Protein AF-A0A7X1GYZ7-F1 (afdb_monomer)

Solvent-accessible surface area (backbone atoms only — not comparable to full-atom values): 19263 Å² total; per-residue (Å²): 127,44,33,26,32,28,77,84,80,60,55,75,46,81,34,91,64,70,55,74,47,38,94,86,77,61,49,50,39,88,44,46,45,74,56,82,79,87,80,88,79,91,77,92,78,92,76,84,88,82,91,79,82,86,86,79,75,36,48,26,24,31,28,74,85,78,61,53,74,46,80,38,84,64,64,57,74,51,30,93,88,74,62,45,53,39,90,46,43,45,69,46,73,78,77,78,89,70,82,73,93,68,90,80,83,85,90,79,74,90,45,67,76,31,36,24,33,27,78,55,68,63,51,75,45,79,30,71,65,71,57,70,51,38,75,61,59,46,39,51,42,89,43,47,45,79,53,75,91,68,78,82,80,87,73,75,95,72,83,82,78,77,82,81,79,73,95,76,71,90,73,74,92,54,80,64,73,70,48,64,81,45,38,72,60,52,51,50,39,58,76,69,42,39,29,71,59,43,48,48,50,47,68,55,39,44,60,52,21,44,51,27,41,51,47,4,56,76,66,70,33,48,70,45,7,48,50,16,38,53,39,31,40,53,37,33,70,44,38,63,59,30,52,51,35,42,50,52,51,40,40,70,65,32,73,62,64,88,26,68,56,53,52,52,42,52,53,32,53,51,50,43,40,53,51,30,43,51,52,24,52,45,39,67,76,37,61,59,47,24,36,59,46,49,72,68,62,48,52,50,45,54,51,44,46,51,41,50,49,51,36,48,50,63,46,46,40,55,74,47,73,84,89,124

Radius of gyration: 28.62 Å; Cα contacts (8 Å, |Δi|>4): 383; chains: 1; bounding box: 64×79×75 Å

Structure (mmCIF, N/CA/C/O backbone):
data_AF-A0A7X1GYZ7-F1
#
_entry.id   AF-A0A7X1GYZ7-F1
#
loop_
_atom_site.group_PDB
_atom_site.id
_atom_site.type_symbol
_atom_site.label_atom_id
_atom_site.label_alt_id
_atom_site.label_comp_id
_atom_site.label_asym_id
_atom_site.label_entity_id
_atom_site.label_seq_id
_atom_site.pdbx_PDB_ins_code
_atom_site.Cartn_x
_atom_site.Cartn_y
_atom_site.Cartn_z
_atom_site.occupancy
_atom_site.B_iso_or_equiv
_atom_site.auth_seq_id
_atom_site.auth_comp_id
_atom_site.auth_asym_id
_atom_site.auth_atom_id
_atom_site.pdbx_PDB_model_num
ATOM 1 N N . MET A 1 1 ? -1.683 46.687 12.597 1.00 61.47 1 MET A N 1
ATOM 2 C CA . MET A 1 1 ? -2.347 45.901 11.534 1.00 61.47 1 MET A CA 1
ATOM 3 C C . MET A 1 1 ? -3.090 44.758 12.195 1.00 61.47 1 MET A C 1
ATOM 5 O O . MET A 1 1 ? -2.514 44.137 13.083 1.00 61.47 1 MET A O 1
ATOM 9 N N . ALA A 1 2 ? -4.352 44.534 11.830 1.00 80.81 2 ALA A N 1
ATOM 10 C CA . ALA A 1 2 ? -5.121 43.421 12.374 1.00 80.81 2 ALA A CA 1
ATOM 11 C C . ALA A 1 2 ? -4.549 42.090 11.865 1.00 80.81 2 ALA A C 1
ATOM 13 O O . ALA A 1 2 ? -4.058 41.995 10.736 1.00 80.81 2 ALA A O 1
ATOM 14 N N . LYS A 1 3 ? -4.579 41.071 12.724 1.00 86.94 3 LYS A N 1
ATOM 15 C CA . LYS A 1 3 ? -4.210 39.703 12.359 1.00 86.94 3 LYS A CA 1
ATOM 16 C C . LYS A 1 3 ? -5.469 38.862 12.312 1.00 86.94 3 LYS A C 1
ATOM 18 O O . LYS A 1 3 ? -6.285 38.929 13.225 1.00 86.94 3 LYS A O 1
ATOM 23 N N . TRP A 1 4 ? -5.617 38.066 11.266 1.00 88.38 4 TRP A N 1
ATOM 24 C CA . TRP A 1 4 ? -6.783 37.220 11.043 1.00 88.38 4 TRP A CA 1
ATOM 25 C C . TRP A 1 4 ? -6.339 35.774 10.924 1.00 88.38 4 TRP A C 1
ATOM 27 O O . TRP A 1 4 ? -5.504 35.460 10.081 1.00 88.38 4 TRP A O 1
ATOM 37 N N . ARG A 1 5 ? -6.895 34.881 11.736 1.00 88.31 5 ARG A N 1
ATOM 38 C CA . ARG A 1 5 ? -6.577 33.453 11.724 1.00 88.31 5 ARG A CA 1
ATOM 39 C C . ARG A 1 5 ? -7.726 32.660 11.120 1.00 88.31 5 ARG A C 1
ATOM 41 O O . ARG A 1 5 ? -8.855 32.749 11.588 1.00 88.31 5 ARG A O 1
ATOM 48 N N . CYS A 1 6 ? -7.435 31.845 10.112 1.00 88.44 6 CYS A N 1
ATOM 49 C CA . CYS A 1 6 ? -8.389 30.887 9.571 1.00 88.44 6 CYS A CA 1
ATOM 50 C C . CYS A 1 6 ? -8.682 29.796 10.612 1.00 88.44 6 CYS A C 1
ATOM 52 O O . CYS A 1 6 ? -7.763 29.108 11.055 1.00 88.44 6 CYS A O 1
ATOM 54 N N . THR A 1 7 ? -9.945 29.596 10.976 1.00 84.06 7 THR A N 1
ATOM 55 C CA . THR A 1 7 ? -10.374 28.592 11.964 1.00 84.06 7 THR A CA 1
ATOM 56 C C . THR A 1 7 ? -10.349 27.162 11.425 1.00 84.06 7 THR A C 1
ATOM 58 O O . THR A 1 7 ? -10.415 26.221 12.206 1.00 84.06 7 THR A O 1
ATOM 61 N N . ILE A 1 8 ? -10.208 26.987 10.104 1.00 80.88 8 ILE A N 1
ATOM 62 C CA . ILE A 1 8 ? -10.140 25.669 9.458 1.00 80.88 8 ILE A CA 1
ATOM 63 C C . ILE A 1 8 ? -8.708 25.125 9.435 1.00 80.88 8 ILE A C 1
ATOM 65 O O . ILE A 1 8 ? -8.476 23.999 9.857 1.00 80.88 8 ILE A O 1
ATOM 69 N N . CYS A 1 9 ? -7.739 25.909 8.948 1.00 74.31 9 CYS A N 1
ATOM 70 C CA . CYS A 1 9 ? -6.354 25.443 8.777 1.00 74.31 9 CYS A CA 1
ATOM 71 C C . CYS A 1 9 ? -5.316 26.191 9.624 1.00 74.31 9 CYS A C 1
ATOM 73 O O . CYS A 1 9 ? -4.143 25.832 9.612 1.00 74.31 9 CYS A O 1
ATOM 75 N N . GLY A 1 10 ? -5.712 27.251 10.332 1.00 75.06 10 GLY A N 1
ATOM 76 C CA . GLY A 1 10 ? -4.810 28.044 11.167 1.00 75.06 10 GLY A CA 1
ATOM 77 C C . GLY A 1 10 ? -3.970 29.094 10.432 1.00 75.06 10 GLY A C 1
ATOM 78 O O . GLY A 1 10 ? -3.185 29.768 11.092 1.00 75.06 10 GLY A O 1
ATOM 79 N N . TYR A 1 11 ? -4.125 29.273 9.112 1.00 83.62 11 TYR A N 1
ATOM 80 C CA . TYR A 1 11 ? -3.415 30.311 8.345 1.00 83.62 11 TYR A CA 1
ATOM 81 C C . TYR A 1 11 ? -3.666 31.715 8.914 1.00 83.62 11 TYR A C 1
ATOM 83 O O . TYR A 1 11 ? -4.820 32.087 9.131 1.00 83.62 11 TYR A O 1
ATOM 91 N N . VAL A 1 12 ? -2.600 32.498 9.116 1.00 88.00 12 VAL A N 1
ATOM 92 C CA . VAL A 1 12 ? -2.669 33.868 9.643 1.00 88.00 12 VAL A CA 1
ATOM 93 C C . VAL A 1 12 ? -2.411 34.875 8.525 1.00 88.00 12 VAL A C 1
ATOM 95 O O . VAL A 1 12 ? -1.368 34.835 7.877 1.00 88.00 12 VAL A O 1
ATOM 98 N N . HIS A 1 13 ? -3.360 35.784 8.317 1.00 85.94 13 HIS A N 1
ATOM 99 C CA . HIS A 1 13 ? -3.265 36.902 7.386 1.00 85.94 13 HIS A CA 1
ATOM 100 C C . HIS A 1 13 ? -3.066 38.214 8.150 1.00 85.94 13 HIS A C 1
ATOM 102 O O . HIS A 1 13 ? -3.762 38.471 9.134 1.00 85.94 13 HIS A O 1
ATOM 108 N N . GLU A 1 14 ? -2.137 39.048 7.690 1.00 87.75 14 GLU A N 1
ATOM 109 C CA . GLU A 1 14 ? -1.917 40.391 8.225 1.00 87.75 14 GLU A CA 1
ATOM 110 C C . GLU A 1 14 ? -2.481 41.416 7.239 1.00 87.75 14 GLU A C 1
ATOM 112 O O . GLU A 1 14 ? -2.011 41.525 6.109 1.00 87.75 14 GLU A O 1
ATOM 117 N N . GLY A 1 15 ? -3.511 42.144 7.663 1.00 83.50 15 GLY A N 1
ATOM 118 C CA . GLY A 1 15 ? -4.245 43.074 6.811 1.00 83.50 15 GLY A CA 1
ATOM 119 C C . GLY A 1 15 ? -5.406 43.702 7.571 1.00 83.50 15 GLY A C 1
ATOM 120 O O . GLY A 1 15 ? -5.811 43.207 8.623 1.00 83.50 15 GLY A O 1
ATOM 121 N N . GLU A 1 16 ? -5.941 44.816 7.075 1.00 81.19 16 GLU A N 1
ATOM 122 C CA . GLU A 1 16 ? -7.100 45.450 7.721 1.00 81.19 16 GLU A CA 1
ATOM 123 C C . GLU A 1 16 ? -8.341 44.547 7.679 1.00 81.19 16 GLU A C 1
ATOM 125 O O . GLU A 1 16 ? -9.092 44.492 8.651 1.00 81.19 16 GLU A O 1
ATOM 130 N N . GLU A 1 17 ? -8.482 43.740 6.624 1.00 86.31 17 GLU A N 1
ATOM 131 C CA . GLU A 1 17 ? -9.562 42.768 6.460 1.00 86.31 17 GLU A CA 1
ATOM 132 C C . GLU A 1 17 ? -9.030 41.354 6.191 1.00 86.31 17 GLU A C 1
ATOM 134 O O . GLU A 1 17 ? -7.958 41.166 5.614 1.00 86.31 17 GLU A O 1
ATOM 139 N N . ALA A 1 18 ? -9.805 40.339 6.582 1.00 87.44 18 ALA A N 1
ATOM 140 C CA . ALA A 1 18 ? -9.541 38.955 6.205 1.00 87.44 18 ALA A CA 1
ATOM 141 C C . ALA A 1 18 ? -9.738 38.741 4.687 1.00 87.44 18 ALA A C 1
ATOM 143 O O . ALA A 1 18 ? -10.658 39.322 4.099 1.00 87.44 18 ALA A O 1
ATOM 144 N N . PRO A 1 19 ? -8.941 37.866 4.044 1.00 88.19 19 PRO A N 1
ATOM 145 C CA . PRO A 1 19 ? -9.046 37.611 2.611 1.00 88.19 19 PRO A CA 1
ATOM 146 C C . PRO A 1 19 ? -10.382 36.941 2.254 1.00 88.19 19 PRO A C 1
ATOM 148 O O . PRO A 1 19 ? -10.985 36.250 3.077 1.00 88.19 19 PRO A O 1
ATOM 151 N N . ALA A 1 20 ? -10.841 37.117 1.007 1.00 89.44 20 ALA A N 1
ATOM 152 C CA . ALA A 1 20 ? -12.106 36.548 0.521 1.00 89.44 20 ALA A CA 1
ATOM 153 C C . ALA A 1 20 ? -12.147 35.011 0.635 1.00 89.44 20 ALA A C 1
ATOM 155 O O . ALA A 1 20 ? -13.178 34.446 1.004 1.00 89.44 20 ALA A O 1
ATOM 156 N N . GLN A 1 21 ? -11.013 34.360 0.367 1.00 87.25 21 GLN A N 1
ATOM 157 C CA . GLN A 1 21 ? -10.790 32.931 0.564 1.00 87.25 21 GLN A CA 1
ATOM 158 C C . GLN A 1 21 ? -9.401 32.691 1.155 1.00 87.25 21 GLN A C 1
ATOM 160 O O . GLN A 1 21 ? -8.446 33.414 0.859 1.00 87.25 21 GLN A O 1
ATOM 165 N N . CYS A 1 22 ? -9.282 31.664 1.992 1.00 87.50 22 CYS A N 1
ATOM 166 C CA . CYS A 1 22 ? -8.010 31.249 2.558 1.00 87.50 22 CYS A CA 1
ATOM 167 C C . CYS A 1 22 ? -7.090 30.698 1.453 1.00 87.50 22 CYS A C 1
ATOM 169 O O . CYS A 1 22 ? -7.457 29.707 0.821 1.00 87.50 22 CYS A O 1
ATOM 171 N N . PRO A 1 23 ? -5.872 31.237 1.262 1.00 84.81 23 PRO A N 1
ATOM 172 C CA . PRO A 1 23 ? -4.955 30.762 0.221 1.00 84.81 23 PRO A CA 1
ATOM 173 C C . PRO A 1 23 ? -4.408 29.350 0.484 1.00 84.81 23 PRO A C 1
ATOM 175 O O . PRO A 1 23 ? -3.834 28.744 -0.412 1.00 84.81 23 PRO A O 1
ATOM 178 N N . VAL A 1 24 ? -4.570 28.826 1.705 1.00 77.44 24 VAL A N 1
ATOM 179 C CA . VAL A 1 24 ? -4.076 27.495 2.090 1.00 77.44 24 VAL A CA 1
ATOM 180 C C . VAL A 1 24 ? -5.149 26.417 1.941 1.00 77.44 24 VAL A C 1
ATOM 182 O O . VAL A 1 24 ? -4.854 25.336 1.451 1.00 77.44 24 VAL A O 1
ATOM 185 N N . CYS A 1 25 ? -6.387 26.682 2.371 1.00 77.00 25 CYS A N 1
ATOM 186 C CA . CYS A 1 25 ? -7.448 25.663 2.411 1.00 77.00 25 CYS A CA 1
ATOM 187 C C . CYS A 1 25 ? -8.712 26.013 1.613 1.00 77.00 25 CYS A C 1
ATOM 189 O O . CYS A 1 25 ? -9.651 25.225 1.596 1.00 77.00 25 CYS A O 1
ATOM 191 N N . GLY A 1 26 ? -8.778 27.193 0.991 1.00 80.00 26 GLY A N 1
ATOM 192 C CA . GLY A 1 26 ? -9.935 27.640 0.209 1.00 80.00 26 GLY A CA 1
ATOM 193 C C . GLY A 1 26 ? -11.157 28.070 1.029 1.00 80.00 26 GLY A C 1
ATOM 194 O O . GLY A 1 26 ? -12.162 28.459 0.445 1.00 80.00 26 GLY A O 1
ATOM 195 N N . ALA A 1 27 ? -11.099 28.031 2.365 1.00 83.62 27 ALA A N 1
ATOM 196 C CA . ALA A 1 27 ? -12.221 28.423 3.216 1.00 83.62 27 ALA A CA 1
ATOM 197 C C . ALA A 1 27 ? -12.609 29.902 3.030 1.00 83.62 27 ALA A C 1
ATOM 199 O O . ALA A 1 27 ? -11.741 30.776 3.000 1.00 83.62 27 ALA A O 1
ATOM 200 N N . ASP A 1 28 ? -13.913 30.177 2.959 1.00 86.25 28 ASP A N 1
ATOM 201 C CA . ASP A 1 28 ? -14.473 31.529 2.835 1.00 86.25 28 ASP A CA 1
ATOM 202 C C . ASP A 1 28 ? -14.028 32.474 3.966 1.00 86.25 28 ASP A C 1
ATOM 204 O O . ASP A 1 28 ? -13.834 32.052 5.111 1.00 86.25 28 ASP A O 1
ATOM 208 N N . ARG A 1 29 ? -14.032 33.788 3.692 1.00 85.56 29 ARG A N 1
ATOM 209 C CA . ARG A 1 29 ? -13.737 34.881 4.648 1.00 85.56 29 ARG A CA 1
ATOM 210 C C . ARG A 1 29 ? -14.424 34.754 6.013 1.00 85.56 29 ARG A C 1
ATOM 212 O O . ARG A 1 29 ? -13.862 35.151 7.025 1.00 85.56 29 ARG A O 1
ATOM 219 N N . ARG A 1 30 ? -15.628 34.171 6.063 1.00 89.31 30 ARG A N 1
ATOM 220 C CA . ARG A 1 30 ? -16.401 33.933 7.302 1.00 89.31 30 ARG A CA 1
ATOM 221 C C . ARG A 1 30 ? -15.709 32.991 8.292 1.00 89.31 30 ARG A C 1
ATOM 223 O O . ARG A 1 30 ? -16.102 32.939 9.449 1.00 89.31 30 ARG A O 1
ATOM 230 N N . LYS A 1 31 ? -14.717 32.222 7.838 1.00 88.81 31 LYS A N 1
ATOM 231 C CA . LYS A 1 31 ? -13.926 31.296 8.656 1.00 88.81 31 LYS A CA 1
ATOM 232 C C . LYS A 1 31 ? -12.621 31.923 9.157 1.00 88.81 31 LYS A C 1
ATOM 234 O O . LYS A 1 31 ? -11.704 31.192 9.509 1.00 88.81 31 LYS A O 1
ATOM 239 N N . PHE A 1 32 ? -12.512 33.251 9.164 1.00 89.88 32 PHE A N 1
ATOM 240 C CA . PHE A 1 32 ? -11.391 33.970 9.764 1.00 89.88 32 PHE A CA 1
ATOM 241 C C . PHE A 1 32 ? -11.821 34.677 11.050 1.00 89.88 32 PHE A C 1
ATOM 243 O O . PHE A 1 32 ? -12.794 35.426 11.056 1.00 89.88 32 PHE A O 1
ATOM 250 N N . GLU A 1 33 ? -11.057 34.468 12.118 1.00 90.19 33 GLU A N 1
ATOM 251 C CA . GLU A 1 33 ? -11.202 35.152 13.404 1.00 90.19 33 GLU A CA 1
ATOM 252 C C . GLU A 1 33 ? -10.111 36.206 13.577 1.00 90.19 33 GLU A C 1
ATOM 254 O O . GLU A 1 33 ? -8.946 35.967 13.248 1.00 90.19 33 GLU A O 1
ATOM 259 N N . ARG A 1 34 ? -10.475 37.381 14.100 1.00 88.94 34 ARG A N 1
ATOM 260 C CA . ARG A 1 34 ? -9.518 38.456 14.373 1.00 88.94 34 ARG A CA 1
ATOM 261 C C . ARG A 1 34 ? -8.787 38.180 15.684 1.00 88.94 34 ARG A C 1
ATOM 263 O O . ARG A 1 34 ? -9.410 37.920 16.707 1.00 88.94 34 ARG A O 1
ATOM 270 N N . LEU A 1 35 ? -7.465 38.256 15.644 1.00 80.75 35 LEU A N 1
ATOM 271 C CA . LEU A 1 35 ? -6.592 38.160 16.803 1.00 80.75 35 LEU A CA 1
ATOM 272 C C . LEU A 1 35 ? -6.196 39.580 17.213 1.00 80.75 35 LEU A C 1
ATOM 274 O O . LEU A 1 35 ? -5.264 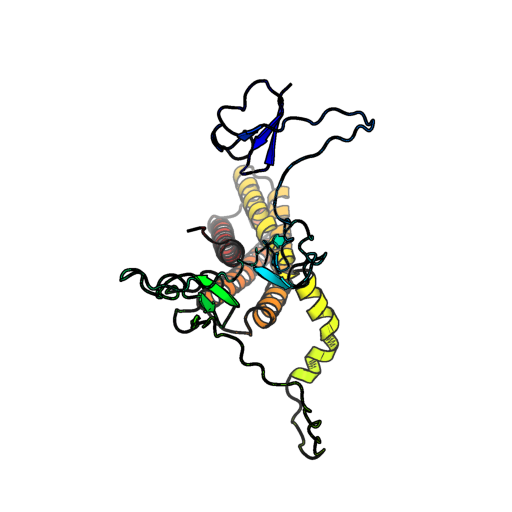40.157 16.648 1.00 80.75 35 LEU A O 1
ATOM 278 N N . ASP A 1 36 ? -6.923 40.151 18.172 1.00 63.31 36 ASP A N 1
ATOM 279 C CA . ASP A 1 36 ? -6.564 41.436 18.773 1.00 63.31 36 ASP A CA 1
ATOM 280 C C . ASP A 1 36 ? -5.460 41.220 19.817 1.00 63.31 36 ASP A C 1
ATOM 282 O O . ASP A 1 36 ? -5.583 40.407 20.734 1.00 63.31 36 ASP A O 1
ATOM 286 N N . GLY A 1 37 ? -4.333 41.905 19.622 1.00 51.06 37 GLY A N 1
ATOM 287 C CA . GLY A 1 37 ? -3.137 41.772 20.444 1.00 51.06 37 GLY A CA 1
ATOM 288 C C . GLY A 1 37 ? -3.200 42.639 21.695 1.00 51.06 37 GLY A C 1
ATOM 289 O O . GLY A 1 37 ? -3.287 43.854 21.595 1.00 51.06 37 GLY A O 1
ATOM 290 N N . ILE A 1 38 ? -3.088 41.975 22.842 1.00 43.19 38 ILE A N 1
ATOM 291 C CA . ILE A 1 38 ? -2.817 42.517 24.175 1.00 43.19 38 ILE A CA 1
ATOM 292 C C . ILE A 1 38 ? -1.516 43.333 24.154 1.00 43.19 38 ILE A C 1
ATOM 294 O O . ILE A 1 38 ? -0.438 42.798 23.872 1.00 43.19 38 ILE A O 1
ATOM 298 N N . ASP A 1 39 ? -1.604 44.612 24.490 1.00 36.53 39 ASP A N 1
ATOM 299 C CA . ASP A 1 39 ? -0.478 45.517 24.677 1.00 36.53 39 ASP A CA 1
ATOM 300 C C . ASP A 1 39 ? 0.032 45.540 26.131 1.00 36.53 39 ASP A C 1
ATOM 302 O O . ASP A 1 39 ? -0.686 45.406 27.120 1.00 36.53 39 ASP A O 1
ATOM 306 N N . ARG A 1 40 ? 1.361 45.627 26.222 1.00 40.59 40 ARG A N 1
ATOM 307 C CA . ARG A 1 40 ? 2.217 45.402 27.391 1.00 40.59 40 ARG A CA 1
ATOM 308 C C . ARG A 1 40 ? 2.258 46.643 28.287 1.00 40.59 40 ARG A C 1
ATOM 310 O O . ARG A 1 40 ? 2.657 47.699 27.816 1.00 40.59 40 ARG A O 1
ATOM 317 N N . SER A 1 41 ? 2.014 46.497 29.588 1.00 34.00 41 SER A N 1
ATOM 318 C CA . SER A 1 41 ? 2.893 46.982 30.676 1.00 34.00 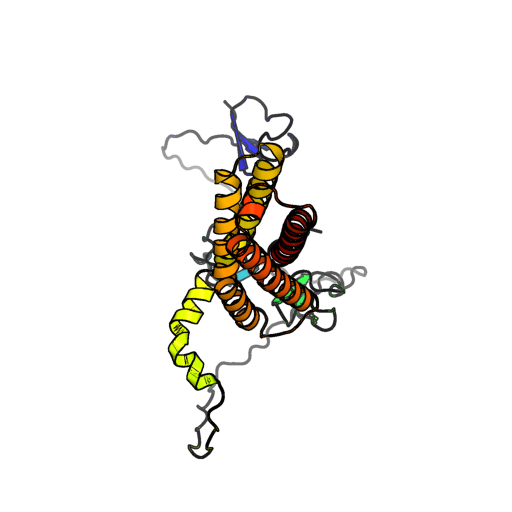41 SER A CA 1
ATOM 319 C C . SER A 1 41 ? 2.196 46.816 32.029 1.00 34.00 41 SER A C 1
ATOM 321 O O . SER A 1 41 ? 1.026 47.144 32.185 1.00 34.00 41 SER A O 1
ATOM 323 N N . GLY A 1 42 ? 2.911 46.256 33.005 1.00 39.84 42 GLY A N 1
ATOM 324 C CA . GLY A 1 42 ? 2.406 46.092 34.362 1.00 39.84 42 GLY A CA 1
ATOM 325 C C . GLY A 1 42 ? 2.449 47.394 35.159 1.00 39.84 42 GLY A C 1
ATOM 326 O O . GLY A 1 42 ? 3.461 48.095 35.132 1.00 39.84 42 GLY A O 1
ATOM 327 N N . LYS A 1 43 ? 1.383 47.664 35.918 1.00 33.31 43 LYS A N 1
ATOM 328 C CA . LYS A 1 43 ? 1.453 48.215 37.277 1.00 33.31 43 LYS A CA 1
ATOM 329 C C . LYS A 1 43 ? 0.106 48.070 37.981 1.00 33.31 43 LYS A C 1
ATOM 331 O O . LYS A 1 43 ? -0.940 48.292 37.381 1.00 33.31 43 LYS A O 1
ATOM 336 N N . ASP A 1 44 ? 0.184 47.707 39.252 1.00 43.69 44 ASP A N 1
ATOM 337 C CA . ASP A 1 44 ? -0.923 47.496 40.176 1.00 43.69 44 ASP A CA 1
ATOM 338 C C . ASP A 1 44 ? -1.889 48.684 40.246 1.00 43.69 44 ASP A C 1
ATOM 340 O O . ASP A 1 44 ? -1.480 49.838 40.388 1.00 43.69 44 ASP A O 1
ATOM 344 N N . SER A 1 45 ? -3.187 48.399 40.247 1.00 34.53 45 SER A N 1
ATOM 345 C CA . SER A 1 45 ? -4.127 49.033 41.177 1.00 34.53 45 SER A CA 1
ATOM 346 C C . SER A 1 45 ? -5.424 48.236 41.225 1.00 34.53 45 SER A C 1
ATOM 348 O O . SER A 1 45 ? -6.142 48.059 40.247 1.00 34.53 45 SER A O 1
ATOM 350 N N . SER A 1 46 ? -5.682 47.741 42.424 1.00 36.69 46 SER A N 1
ATOM 351 C CA . SER A 1 46 ? -6.923 47.161 42.893 1.00 36.69 46 SER A CA 1
ATOM 352 C C . SER A 1 46 ? -8.100 48.133 42.784 1.00 36.69 46 SER A C 1
ATOM 354 O O . SER A 1 46 ? -8.049 49.215 43.368 1.00 36.69 46 SER A O 1
ATOM 356 N N . SER A 1 47 ? -9.199 47.672 42.194 1.00 34.06 47 SER A N 1
ATOM 357 C CA . SER A 1 47 ? -10.546 47.874 42.743 1.00 34.06 47 SER A CA 1
ATOM 358 C C . SER A 1 47 ? -11.528 46.887 42.102 1.00 34.06 47 SER A C 1
ATOM 360 O O . SER A 1 47 ? -11.994 47.087 40.984 1.00 34.06 47 SER A O 1
ATOM 362 N N . THR A 1 48 ? -11.814 45.807 42.827 1.00 35.78 48 THR A N 1
ATOM 363 C CA . THR A 1 48 ? -13.060 45.007 42.792 1.00 35.78 48 THR A CA 1
ATOM 364 C C . THR A 1 48 ? -14.273 45.938 43.046 1.00 35.78 48 THR A C 1
ATOM 366 O O . THR A 1 48 ? -14.037 47.029 43.577 1.00 35.78 48 THR A O 1
ATOM 369 N N . PRO A 1 49 ? -15.553 45.562 42.801 1.00 46.97 49 PRO A N 1
ATOM 370 C CA . PRO A 1 49 ? -16.119 44.208 42.668 1.00 46.97 49 PRO A CA 1
ATOM 371 C C . PRO A 1 49 ? -17.088 44.069 41.457 1.00 46.97 49 PRO A C 1
ATOM 373 O O . PRO A 1 49 ? -17.292 45.025 40.730 1.00 46.97 49 PRO A O 1
ATOM 376 N N . GLU A 1 50 ? -17.603 42.913 41.032 1.00 32.03 50 GLU A N 1
ATOM 377 C CA . GLU A 1 50 ? -18.476 41.965 41.731 1.00 32.03 50 GLU A CA 1
ATOM 378 C C . GLU A 1 50 ? -18.644 40.667 40.908 1.00 32.03 50 GLU A C 1
ATOM 380 O O . GLU A 1 50 ? -18.695 40.694 39.683 1.00 32.03 50 GLU A O 1
ATOM 385 N N . ASN A 1 51 ? -18.805 39.555 41.635 1.00 46.47 51 ASN A N 1
ATOM 386 C CA . ASN A 1 51 ? -19.606 38.363 41.321 1.00 46.47 51 ASN A CA 1
ATOM 387 C C . ASN A 1 51 ? -19.401 37.638 39.973 1.00 46.47 51 ASN A C 1
ATOM 389 O O . ASN A 1 51 ? -20.037 37.939 38.968 1.00 46.47 51 ASN A O 1
ATOM 393 N N . GLY A 1 52 ? -18.641 36.537 40.011 1.00 33.12 52 GLY A N 1
ATOM 394 C CA . GLY A 1 52 ? -18.650 35.505 38.972 1.00 33.12 52 GLY A CA 1
ATOM 395 C C . GLY A 1 52 ? -18.077 34.181 39.485 1.00 33.12 52 GLY A C 1
ATOM 396 O O . GLY A 1 52 ? -16.956 34.148 39.976 1.00 33.12 52 GLY A O 1
ATOM 397 N N . ALA A 1 53 ? -18.885 33.124 39.401 1.00 36.44 53 ALA A N 1
ATOM 398 C CA . ALA A 1 53 ? -18.672 31.744 39.854 1.00 36.44 53 ALA A CA 1
ATOM 399 C C . ALA A 1 53 ? -17.310 31.107 39.457 1.00 36.44 53 ALA A C 1
ATOM 401 O O . ALA A 1 53 ? -16.685 31.544 38.486 1.00 36.44 53 ALA A O 1
ATOM 402 N N . PRO A 1 54 ? -16.835 30.061 40.173 1.00 36.81 54 PRO A N 1
ATOM 403 C CA . PRO A 1 54 ? -15.530 29.454 39.912 1.00 36.81 54 PRO A CA 1
ATOM 404 C C . PRO A 1 54 ? -15.513 28.740 38.552 1.00 36.81 54 PRO A C 1
ATOM 406 O O . PRO A 1 54 ? -16.387 27.932 38.254 1.00 36.81 54 PRO A O 1
ATOM 409 N N . LYS A 1 55 ? -14.497 29.034 37.730 1.00 40.28 55 LYS A N 1
ATOM 410 C CA . LYS A 1 55 ? -14.220 28.326 36.473 1.00 40.28 55 LYS A CA 1
ATOM 411 C C . LYS A 1 55 ? -13.644 26.948 36.805 1.00 40.28 55 LYS A C 1
ATOM 413 O O . LYS A 1 55 ? -12.473 26.849 37.168 1.00 40.28 55 LYS A O 1
ATOM 418 N N . THR A 1 56 ? -14.461 25.907 36.728 1.00 43.34 56 THR A N 1
ATOM 419 C CA . THR A 1 56 ? -14.032 24.511 36.863 1.00 43.34 56 THR A CA 1
ATOM 420 C C . THR A 1 56 ? -13.188 24.103 35.654 1.00 43.34 56 THR A C 1
ATOM 422 O O . THR A 1 56 ? -13.594 24.283 34.509 1.00 43.34 56 THR A O 1
ATOM 425 N N . GLN A 1 57 ? -11.980 23.599 35.908 1.00 55.38 57 GLN A N 1
ATOM 426 C CA . GLN A 1 57 ? -11.114 23.009 34.884 1.00 55.38 57 GLN A CA 1
ATOM 427 C C . GLN A 1 57 ? -11.654 21.619 34.491 1.00 55.38 57 GLN A C 1
ATOM 429 O O . GLN A 1 57 ? -12.237 20.946 35.343 1.00 55.38 57 GLN A O 1
ATOM 434 N N . PRO A 1 58 ? -11.498 21.172 33.232 1.00 63.19 58 PRO A N 1
ATOM 435 C CA . PRO A 1 58 ? -11.982 19.861 32.812 1.00 63.19 58 PRO A CA 1
ATOM 436 C C . PRO A 1 58 ? -11.133 18.742 33.438 1.00 63.19 58 PRO A C 1
ATOM 438 O O . PRO A 1 58 ? -9.937 18.646 33.192 1.00 63.19 58 PRO A O 1
ATOM 441 N N . GLU A 1 59 ? -11.762 17.863 34.221 1.00 76.69 59 GLU A N 1
ATOM 442 C CA . GLU A 1 59 ? -11.115 16.692 34.849 1.00 76.69 59 GLU A CA 1
ATOM 443 C C . GLU A 1 59 ? -10.981 15.494 33.895 1.00 76.69 59 GLU A C 1
ATOM 445 O O . GLU A 1 59 ? -10.525 14.412 34.273 1.00 76.69 59 GLU A O 1
ATOM 450 N N . ARG A 1 60 ? -11.434 15.647 32.648 1.00 80.25 60 ARG A N 1
ATOM 451 C CA . ARG A 1 60 ? -11.424 14.603 31.627 1.00 80.25 60 ARG A CA 1
ATOM 452 C C . ARG A 1 60 ? -10.967 15.186 30.303 1.00 80.25 60 ARG A C 1
ATOM 454 O O . ARG A 1 60 ? -11.397 16.266 29.914 1.00 80.25 60 ARG A O 1
ATOM 461 N N . TRP A 1 61 ? -10.140 14.441 29.585 1.00 86.00 61 TRP A N 1
ATOM 462 C CA . TRP A 1 61 ? -9.494 14.880 28.353 1.00 86.00 61 TRP A CA 1
ATOM 463 C C . TRP A 1 61 ? -9.590 13.790 27.294 1.00 86.00 61 TRP A C 1
ATOM 465 O O . TRP A 1 61 ? -9.206 12.654 27.550 1.00 86.00 61 TRP A O 1
ATOM 475 N N . GLN A 1 62 ? -10.056 14.114 26.093 1.00 85.88 62 GLN A N 1
ATOM 476 C CA . GLN A 1 62 ? -10.137 13.191 24.966 1.00 85.88 62 GLN A CA 1
ATOM 477 C C . GLN A 1 62 ? -9.090 13.531 23.903 1.00 85.88 62 GLN A C 1
ATOM 479 O O . GLN A 1 62 ? -9.071 14.635 23.371 1.00 85.88 62 GLN A O 1
ATOM 484 N N . CYS A 1 63 ? -8.238 12.575 23.544 1.00 84.00 63 CYS A N 1
ATOM 485 C CA . CYS A 1 63 ? -7.282 12.735 22.455 1.00 84.00 63 CYS A CA 1
ATOM 486 C C . CYS A 1 63 ? -8.014 12.886 21.110 1.00 84.00 63 CYS A C 1
ATOM 488 O O . CYS A 1 63 ? -8.734 11.984 20.687 1.00 84.00 63 CYS A O 1
ATOM 490 N N . ALA A 1 64 ? -7.769 13.975 20.388 1.00 80.44 64 ALA A N 1
ATOM 491 C CA . ALA A 1 64 ? -8.339 14.252 19.071 1.00 80.44 64 ALA A CA 1
ATOM 492 C C . ALA A 1 64 ? -7.793 13.333 17.960 1.00 80.44 64 ALA A C 1
ATOM 494 O O . ALA A 1 64 ? -8.395 13.235 16.894 1.00 80.44 64 ALA A O 1
ATOM 495 N N . VAL A 1 65 ? -6.661 12.655 18.193 1.00 74.75 65 VAL A N 1
ATOM 496 C CA . VAL A 1 65 ? -6.043 11.741 17.215 1.00 74.75 65 VAL A CA 1
ATOM 497 C C . VAL A 1 65 ? -6.623 10.331 17.316 1.00 74.75 65 VAL A C 1
ATOM 499 O O . VAL A 1 65 ? -6.992 9.744 16.302 1.00 74.75 65 VAL A O 1
ATOM 502 N N . CYS A 1 66 ? -6.712 9.774 18.528 1.00 69.00 66 CYS A N 1
ATOM 503 C CA . CYS A 1 66 ? -7.117 8.376 18.732 1.00 69.00 66 CYS A CA 1
ATOM 504 C C . CYS A 1 66 ? -8.383 8.182 19.577 1.00 69.00 66 CYS A C 1
ATOM 506 O O . CYS A 1 66 ? -8.879 7.062 19.669 1.00 69.00 66 CYS A O 1
ATOM 508 N N . GLY A 1 67 ? -8.913 9.239 20.195 1.00 69.00 67 GLY A N 1
ATOM 509 C CA . GLY A 1 67 ? -10.098 9.179 21.051 1.00 69.00 67 GLY A CA 1
ATOM 510 C C . GLY A 1 67 ? -9.851 8.699 22.484 1.00 69.00 67 GLY A C 1
ATOM 511 O O . GLY A 1 67 ? -10.823 8.560 23.222 1.00 69.00 67 GLY A O 1
ATOM 512 N N . TYR A 1 68 ? -8.597 8.452 22.890 1.00 78.38 68 TYR A N 1
ATOM 513 C CA . TYR A 1 68 ? -8.240 8.069 24.264 1.00 78.38 68 TYR A CA 1
ATOM 514 C C . TYR A 1 68 ? -8.753 9.093 25.281 1.00 78.38 68 TYR A C 1
ATOM 516 O O . TYR A 1 68 ? -8.481 10.283 25.131 1.00 78.38 68 TYR A O 1
ATOM 524 N N . ILE A 1 69 ? -9.472 8.626 26.304 1.00 84.56 69 ILE A N 1
ATOM 525 C CA . ILE A 1 69 ? -9.988 9.461 27.391 1.00 84.56 69 ILE A CA 1
ATOM 526 C C . ILE A 1 69 ? -9.069 9.301 28.599 1.00 84.56 69 ILE A C 1
ATOM 528 O O . ILE A 1 69 ? -8.930 8.203 29.131 1.00 84.56 69 ILE A O 1
ATOM 532 N N . HIS A 1 70 ? -8.465 10.401 29.028 1.00 81.12 70 HIS A N 1
ATOM 533 C CA . HIS A 1 70 ? -7.721 10.503 30.272 1.00 81.12 70 HIS A CA 1
ATOM 534 C C . HIS A 1 70 ? -8.576 11.196 31.332 1.00 81.12 70 HIS A C 1
ATOM 536 O O . HIS A 1 70 ? -9.241 12.185 31.027 1.00 81.12 70 HIS A O 1
ATOM 542 N N . THR A 1 71 ? -8.534 10.699 32.564 1.00 80.88 71 THR A N 1
ATOM 543 C CA . THR A 1 71 ? -9.149 11.347 33.726 1.00 80.88 71 THR A CA 1
ATOM 544 C C . THR A 1 71 ? -8.029 11.899 34.597 1.00 80.88 71 THR A C 1
ATOM 546 O O . THR A 1 71 ? -7.160 11.143 35.028 1.00 80.88 71 THR A O 1
ATOM 549 N N . GLY A 1 72 ? -8.030 13.208 34.815 1.00 78.00 72 GLY A N 1
ATOM 550 C CA . GLY A 1 72 ? -6.967 13.940 35.489 1.00 78.00 72 GLY A CA 1
ATOM 551 C C . GLY A 1 72 ? -7.101 15.443 35.255 1.00 78.00 72 GLY A C 1
ATOM 552 O O . GLY A 1 72 ? -7.774 15.883 34.323 1.00 78.00 72 GLY A O 1
ATOM 553 N N . ALA A 1 73 ? -6.448 16.238 36.103 1.00 78.25 73 ALA A N 1
ATOM 554 C CA . ALA A 1 73 ? -6.459 17.696 35.979 1.00 78.25 73 ALA A CA 1
ATOM 555 C C . ALA A 1 73 ? -5.804 18.183 34.671 1.00 78.25 73 ALA A C 1
ATOM 557 O O . ALA A 1 73 ? -6.192 19.216 34.133 1.00 78.25 73 ALA A O 1
ATOM 558 N N . GLU A 1 74 ? -4.853 17.418 34.131 1.00 83.38 74 GLU A N 1
ATOM 559 C CA . GLU A 1 74 ? -4.100 17.748 32.919 1.00 83.38 74 GLU A CA 1
ATOM 560 C C . GLU A 1 74 ? -4.054 16.542 31.962 1.00 83.38 74 GLU A C 1
ATOM 562 O O . GLU A 1 74 ? -4.042 15.397 32.421 1.00 83.38 74 GLU A O 1
ATOM 567 N N . PRO A 1 75 ? -4.038 16.758 30.633 1.00 87.69 75 PRO A N 1
ATOM 568 C CA . PRO A 1 75 ? -3.898 15.680 29.662 1.00 87.69 75 PRO A CA 1
ATOM 569 C C . PRO A 1 75 ? -2.457 15.138 29.646 1.00 87.69 75 PRO A C 1
ATOM 571 O O . PRO A 1 75 ? -1.511 15.905 29.831 1.00 87.69 75 PRO A O 1
ATOM 574 N N . PRO A 1 76 ? -2.250 13.838 29.369 1.00 80.88 76 PRO A N 1
ATOM 575 C CA . PRO A 1 76 ? -0.915 13.257 29.326 1.00 80.88 76 PRO A CA 1
ATOM 576 C C . PRO A 1 76 ? -0.133 13.752 28.103 1.00 80.88 76 PRO A C 1
ATOM 578 O O . PRO A 1 76 ? -0.710 13.972 27.033 1.00 80.88 76 PRO A O 1
ATOM 581 N N . ASP A 1 77 ? 1.189 13.853 28.254 1.00 85.81 77 ASP A N 1
ATOM 582 C CA . ASP A 1 77 ? 2.127 14.164 27.173 1.00 85.81 77 ASP A CA 1
ATOM 583 C C . ASP A 1 77 ? 3.301 13.164 27.163 1.00 85.81 77 ASP A C 1
ATOM 585 O O . ASP A 1 77 ? 4.103 13.171 28.102 1.00 85.81 77 ASP A O 1
ATOM 589 N N . PRO A 1 78 ? 3.437 12.288 26.152 1.00 84.12 78 PRO A N 1
ATOM 590 C CA . PRO A 1 78 ? 2.544 12.099 25.008 1.00 84.12 78 PRO A CA 1
ATOM 591 C C . PRO A 1 78 ? 1.309 11.235 25.339 1.00 84.12 78 PRO A C 1
ATOM 593 O O . PRO A 1 78 ? 1.243 10.543 26.356 1.00 84.12 78 PRO A O 1
ATOM 596 N N . CYS A 1 79 ? 0.325 11.216 24.434 1.00 81.81 79 CYS A N 1
ATOM 597 C CA . CYS A 1 79 ? -0.831 10.323 24.500 1.00 81.81 79 CYS A CA 1
ATOM 598 C C . CYS A 1 79 ? -0.372 8.852 24.560 1.00 81.81 79 CYS A C 1
ATOM 600 O O . CYS A 1 79 ? 0.257 8.389 23.605 1.00 81.81 79 CYS A O 1
ATOM 602 N N . PRO A 1 80 ? -0.768 8.064 25.579 1.00 74.75 80 PRO A N 1
ATOM 603 C CA . PRO A 1 80 ? -0.282 6.691 25.758 1.00 74.75 80 PRO A CA 1
ATOM 604 C C . PRO A 1 80 ? -0.772 5.710 24.682 1.00 74.75 80 PRO A C 1
ATOM 606 O O . PRO A 1 80 ? -0.283 4.589 24.605 1.00 74.75 80 PRO A O 1
ATOM 609 N N . VAL A 1 81 ? -1.747 6.108 23.856 1.00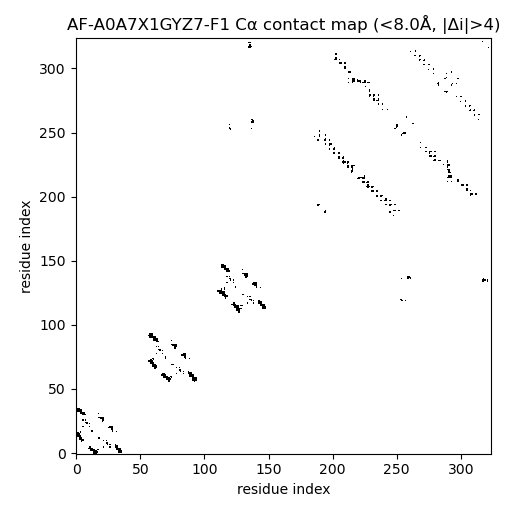 71.06 81 VAL A N 1
ATOM 610 C CA . VAL A 1 81 ? -2.319 5.259 22.799 1.00 71.06 81 VAL A CA 1
ATOM 611 C C . VAL A 1 81 ? -1.735 5.563 21.418 1.00 71.06 81 VAL A C 1
ATOM 613 O O . VAL A 1 81 ? -1.624 4.661 20.593 1.00 71.06 81 VAL A O 1
ATOM 616 N N . CYS A 1 82 ? -1.399 6.822 21.123 1.00 70.62 82 CYS A N 1
ATOM 617 C CA . CYS A 1 82 ? -1.011 7.233 19.765 1.00 70.62 82 CYS A CA 1
ATOM 618 C C . CYS A 1 82 ? 0.177 8.195 19.687 1.00 70.62 82 CYS A C 1
ATOM 620 O O . CYS A 1 82 ? 0.492 8.667 18.599 1.00 70.62 82 CYS A O 1
ATOM 622 N N . GLY A 1 83 ? 0.799 8.538 20.816 1.00 74.56 83 GLY A N 1
ATOM 623 C CA . GLY A 1 83 ? 1.953 9.437 20.850 1.00 74.56 83 GLY A CA 1
ATOM 624 C C . GLY A 1 83 ? 1.635 10.917 20.597 1.00 74.56 83 GLY A C 1
ATOM 625 O O . GLY A 1 83 ? 2.549 11.730 20.582 1.00 74.56 83 GLY A O 1
ATOM 626 N N . ALA A 1 84 ? 0.363 11.276 20.391 1.00 78.44 84 ALA A N 1
ATOM 627 C CA . ALA A 1 84 ? -0.072 12.654 20.179 1.00 78.44 84 ALA A CA 1
ATOM 628 C C . ALA A 1 84 ? 0.287 13.558 21.367 1.00 78.44 84 ALA A C 1
ATOM 630 O O . ALA A 1 84 ? 0.075 13.176 22.516 1.00 78.44 84 ALA A O 1
ATOM 631 N N . GLU A 1 85 ? 0.783 14.757 21.086 1.00 77.00 85 GLU A N 1
ATOM 632 C CA . GLU A 1 85 ? 1.178 15.729 22.111 1.00 77.00 85 GLU A CA 1
ATOM 633 C C . GLU A 1 85 ? -0.044 16.210 22.914 1.00 77.00 85 GLU A C 1
ATOM 635 O O . GLU A 1 85 ? -1.171 16.225 22.403 1.00 77.00 85 GLU A O 1
ATOM 640 N N . SER A 1 86 ? 0.169 16.674 24.147 1.00 83.12 86 SER A N 1
ATOM 641 C CA . SER A 1 86 ? -0.887 17.167 25.060 1.00 83.12 86 SER A CA 1
ATOM 642 C C . SER A 1 86 ? -1.852 18.180 24.424 1.00 83.12 86 SER A C 1
ATOM 644 O O . SER A 1 86 ? -3.061 18.133 24.657 1.00 83.12 86 SER A O 1
ATOM 646 N N . ARG A 1 87 ? -1.358 19.045 23.527 1.00 88.19 87 ARG A N 1
ATOM 647 C CA . ARG A 1 87 ? -2.171 20.015 22.759 1.00 88.19 87 ARG A CA 1
ATOM 648 C C . ARG A 1 87 ? -3.240 19.384 21.860 1.00 88.19 87 ARG A C 1
ATOM 650 O O . ARG A 1 87 ? -4.103 20.090 21.343 1.00 88.19 87 ARG A O 1
ATOM 657 N N . GLN A 1 88 ? -3.144 18.082 21.612 1.00 84.31 88 GLN A N 1
ATOM 658 C CA . GLN A 1 88 ? -4.087 17.309 20.811 1.00 84.31 88 GLN A CA 1
ATOM 659 C C . GLN A 1 88 ? -5.155 16.639 21.684 1.00 84.31 88 GLN A C 1
ATOM 661 O O . GLN A 1 88 ? -5.879 15.784 21.184 1.00 84.31 88 GLN A O 1
ATOM 666 N N . PHE A 1 89 ? -5.273 17.003 22.963 1.00 86.06 89 PHE A N 1
ATOM 667 C CA . PHE A 1 89 ? -6.383 16.615 23.826 1.00 86.06 89 PHE A CA 1
ATOM 668 C C . PHE A 1 89 ? -7.426 17.729 23.944 1.00 86.06 89 PHE A C 1
ATOM 670 O O . PHE A 1 89 ? -7.107 18.910 24.051 1.00 86.06 89 PHE A O 1
ATOM 677 N N . THR A 1 90 ? -8.695 17.337 23.948 1.00 87.69 90 THR A N 1
ATOM 678 C CA . THR A 1 90 ? -9.854 18.208 24.144 1.00 87.69 90 THR A CA 1
ATOM 679 C C . THR A 1 90 ? -10.466 17.919 25.509 1.00 87.69 90 THR A C 1
ATOM 681 O O . THR A 1 90 ? -10.792 16.771 25.801 1.00 87.69 90 THR A O 1
ATOM 684 N N . GLY A 1 91 ? -10.608 18.939 26.355 1.00 84.19 91 GLY A N 1
ATOM 685 C CA . GLY A 1 91 ? -11.272 18.801 27.651 1.00 84.19 91 GLY A CA 1
ATOM 686 C C . GLY A 1 91 ? -12.754 18.461 27.478 1.00 84.19 91 GLY A C 1
ATOM 687 O O . GLY A 1 91 ? -13.454 19.119 26.711 1.00 84.19 91 GLY A O 1
ATOM 688 N N . LEU A 1 92 ? -13.222 17.432 28.177 1.00 78.62 92 LEU A N 1
ATOM 689 C CA . LEU A 1 92 ? -14.634 17.096 28.313 1.00 78.62 92 LEU A CA 1
ATOM 690 C C . LEU A 1 92 ? -15.127 17.750 29.606 1.00 78.62 92 LEU A C 1
ATOM 692 O O . LEU A 1 92 ? -14.718 17.356 30.699 1.00 78.62 92 LEU A O 1
ATOM 696 N N . GLU A 1 93 ? -15.963 18.780 29.489 1.00 62.50 93 GLU A N 1
ATOM 697 C CA . GLU A 1 93 ? -16.535 19.460 30.651 1.00 62.50 93 GLU A CA 1
ATOM 698 C C . GLU A 1 93 ? -17.460 18.501 31.414 1.00 62.50 93 GLU A C 1
ATOM 700 O O . GLU A 1 93 ? -18.375 17.900 30.846 1.00 62.50 93 GLU A O 1
ATOM 705 N N . GLY A 1 94 ? -17.222 18.347 32.719 1.00 48.44 94 GLY A N 1
ATOM 706 C CA . GLY A 1 94 ? -18.180 17.709 33.612 1.00 48.44 94 GLY A CA 1
ATOM 707 C C . GLY A 1 94 ? -19.405 18.607 33.730 1.00 48.44 94 GLY A C 1
ATOM 708 O O . GLY A 1 94 ? -19.324 19.687 34.309 1.00 48.44 94 GLY A O 1
ATOM 709 N N . SER A 1 95 ? -20.536 18.190 33.165 1.00 31.53 95 SER A N 1
ATOM 710 C CA . SER A 1 95 ? -21.799 18.884 33.400 1.00 31.53 95 SER A CA 1
ATOM 711 C C . SER A 1 95 ? -22.163 18.734 34.885 1.00 31.53 95 SER A C 1
ATOM 713 O O . SER A 1 95 ? -22.218 17.600 35.372 1.00 31.53 95 SER A O 1
ATOM 715 N N . PRO A 1 96 ? -22.377 19.823 35.646 1.00 36.75 96 PRO A N 1
ATOM 716 C CA . PRO A 1 96 ? -22.808 19.709 37.029 1.00 36.75 96 PRO A CA 1
ATOM 717 C C . PRO A 1 96 ? -24.209 19.099 37.066 1.00 36.75 96 PRO A C 1
ATOM 719 O O . PRO A 1 96 ? -25.167 19.676 36.545 1.00 36.75 96 PRO A O 1
ATOM 722 N N . VAL A 1 97 ? -24.321 17.938 37.716 1.00 36.19 97 VAL A N 1
ATOM 723 C CA . VAL A 1 97 ? -25.590 17.306 38.085 1.00 36.19 97 VAL A CA 1
ATOM 724 C C . VAL A 1 97 ? -26.380 18.300 38.933 1.00 36.19 97 VAL A C 1
ATOM 726 O O . VAL A 1 97 ? -26.198 18.425 40.140 1.00 36.19 97 VAL A O 1
ATOM 729 N N . SER A 1 98 ? -27.257 19.039 38.266 1.00 31.95 98 SER A N 1
ATOM 730 C CA . SER A 1 98 ? -28.291 19.846 38.889 1.00 31.95 98 SER A CA 1
ATOM 731 C C . SER A 1 98 ? -29.572 19.044 38.745 1.00 31.95 98 SER A C 1
ATOM 733 O O . SER A 1 98 ? -30.176 19.039 37.676 1.00 31.95 98 SER A O 1
ATOM 735 N N . LEU A 1 99 ? -29.952 18.317 39.796 1.00 37.69 99 LEU A N 1
ATOM 736 C CA . LEU A 1 99 ? -31.270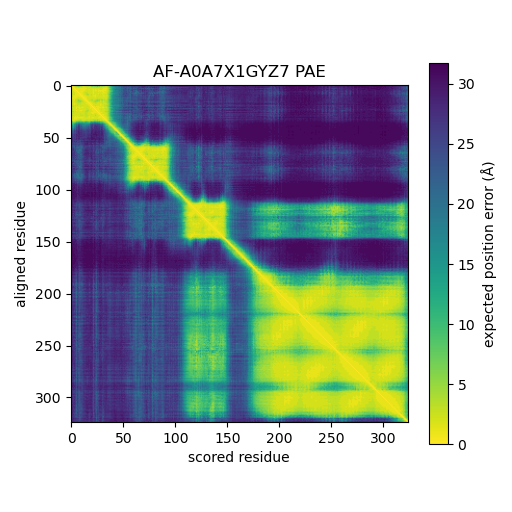 17.694 39.917 1.00 37.69 99 LEU A CA 1
ATOM 737 C C . LEU A 1 99 ? -32.359 18.754 39.676 1.00 37.69 99 LEU A C 1
ATOM 739 O O . LEU A 1 99 ? -32.469 19.684 40.481 1.00 37.69 99 LEU A O 1
ATOM 743 N N . PRO A 1 100 ? -33.215 18.631 38.647 1.00 36.59 100 PRO A N 1
ATOM 744 C CA . PRO A 1 100 ? -34.442 19.397 38.584 1.00 36.59 100 PRO A CA 1
ATOM 745 C C . PRO A 1 100 ? -35.522 18.595 39.312 1.00 36.59 100 PRO A C 1
ATOM 747 O O . PRO A 1 100 ? -36.097 17.641 38.790 1.00 36.59 100 PRO A O 1
ATOM 750 N N . SER A 1 101 ? -35.812 18.998 40.545 1.00 42.19 101 SER A N 1
ATOM 751 C CA . SER A 1 101 ? -37.013 18.591 41.272 1.00 42.19 101 SER A CA 1
ATOM 752 C C . SER A 1 101 ? -38.243 19.269 40.667 1.00 42.19 101 SER A C 1
ATOM 754 O O . SER A 1 101 ? -38.748 20.228 41.239 1.00 42.19 101 SER A O 1
ATOM 756 N N . THR A 1 102 ? -38.704 18.830 39.495 1.00 32.78 102 THR A N 1
ATOM 757 C CA . THR A 1 102 ? -40.119 18.841 39.053 1.00 32.78 102 THR A CA 1
ATOM 758 C C . THR A 1 102 ? -40.221 18.280 37.631 1.00 32.78 102 THR A C 1
ATOM 760 O O . THR A 1 102 ? -39.375 18.596 36.799 1.00 32.78 102 THR A O 1
ATOM 763 N N . PRO A 1 103 ? -41.241 17.459 37.317 1.00 41.62 103 PRO A N 1
ATOM 764 C CA . PRO A 1 103 ? -41.367 16.851 35.999 1.00 41.62 103 PRO A CA 1
ATOM 765 C C . PRO A 1 103 ? -41.986 17.838 34.997 1.00 41.62 103 PRO A C 1
ATOM 767 O O . PRO A 1 103 ? -43.079 18.347 35.259 1.00 41.62 103 PRO A O 1
ATOM 770 N N . PRO A 1 104 ? -41.379 18.061 33.817 1.00 37.25 104 PRO A N 1
ATOM 771 C CA . PRO A 1 104 ? -42.110 18.497 32.649 1.00 37.25 104 PRO A CA 1
ATOM 772 C C . PRO A 1 104 ? -42.491 17.286 31.792 1.00 37.25 104 PRO A C 1
ATOM 774 O O . PRO A 1 104 ? -41.703 16.401 31.464 1.00 37.25 104 PRO A O 1
ATOM 777 N N . THR A 1 105 ? -43.768 17.281 31.464 1.00 34.41 105 THR A N 1
ATOM 778 C CA . THR A 1 105 ? -44.496 16.388 30.579 1.00 34.41 105 THR A CA 1
ATOM 779 C C . THR A 1 105 ? -43.849 16.274 29.189 1.00 34.41 105 THR A C 1
ATOM 781 O O . THR A 1 105 ? -43.638 17.277 28.520 1.00 34.41 105 THR A O 1
ATOM 784 N N . SER A 1 106 ? -43.621 15.023 28.766 1.00 47.06 106 SER A N 1
ATOM 785 C CA . SER A 1 106 ? -43.590 14.482 27.390 1.00 47.06 106 SER A CA 1
ATOM 786 C C . SER A 1 106 ? -42.745 15.165 26.298 1.00 47.06 106 SER A C 1
ATOM 788 O O . SER A 1 106 ? -43.106 16.234 25.811 1.00 47.06 106 SER A O 1
ATOM 790 N N . GLY A 1 107 ? -41.780 14.410 25.744 1.00 37.72 107 GLY A N 1
ATOM 791 C CA . GLY A 1 107 ? -41.484 14.474 24.303 1.00 37.72 107 GLY A CA 1
ATOM 792 C C . GLY A 1 107 ? -40.020 14.440 23.851 1.00 37.72 107 GLY A C 1
ATOM 793 O O . GLY A 1 107 ? -39.671 15.214 22.972 1.00 37.72 107 GLY A O 1
ATOM 794 N N . GLY A 1 108 ? -39.167 13.566 24.391 1.00 33.38 108 GLY A N 1
ATOM 795 C CA . GLY A 1 108 ? -37.836 13.307 23.824 1.00 33.38 108 GLY A CA 1
ATOM 796 C C . GLY A 1 108 ? -37.386 11.895 24.173 1.00 33.38 108 GLY A C 1
ATOM 797 O O . GLY A 1 108 ? -37.171 11.585 25.340 1.00 33.38 108 GLY A O 1
ATOM 798 N N . THR A 1 109 ? -37.349 11.001 23.189 1.00 37.34 109 THR A N 1
ATOM 799 C CA . THR A 1 109 ? -36.993 9.591 23.377 1.00 37.34 109 THR A CA 1
ATOM 800 C C . THR A 1 109 ? -35.508 9.442 23.696 1.00 37.34 109 THR A C 1
ATOM 802 O O . THR A 1 109 ? -34.675 9.945 22.949 1.00 37.34 109 THR A O 1
ATOM 805 N N . ALA A 1 110 ? -35.186 8.656 24.727 1.00 46.75 110 ALA A N 1
ATOM 806 C CA . ALA A 1 110 ? -33.844 8.202 25.125 1.00 46.75 110 ALA A CA 1
ATOM 807 C C . ALA A 1 110 ? -33.093 7.359 24.059 1.00 46.75 110 ALA A C 1
ATOM 809 O O . ALA A 1 110 ? -32.165 6.623 24.375 1.00 46.75 110 ALA A O 1
ATOM 810 N N . ALA A 1 111 ? -33.526 7.418 22.799 1.00 52.22 111 ALA A N 1
ATOM 811 C CA . ALA A 1 111 ? -32.948 6.684 21.686 1.00 52.22 111 ALA A CA 1
ATOM 812 C C . ALA A 1 111 ? -31.815 7.460 20.996 1.00 52.22 111 ALA A C 1
ATOM 814 O O . ALA A 1 111 ? -30.938 6.831 20.431 1.00 52.22 111 ALA A O 1
ATOM 815 N N . ASP A 1 112 ? -31.788 8.796 21.054 1.00 55.75 112 ASP A N 1
ATOM 816 C CA . ASP A 1 112 ? -30.891 9.594 20.195 1.00 55.75 112 ASP A CA 1
ATOM 817 C C . ASP A 1 112 ? -29.455 9.772 20.741 1.00 55.75 112 ASP A C 1
ATOM 819 O O . ASP A 1 112 ? -28.604 10.325 20.054 1.00 55.75 112 ASP A O 1
ATOM 823 N N . ASP A 1 113 ? -29.165 9.274 21.950 1.00 72.75 113 ASP A N 1
ATOM 824 C CA . ASP A 1 113 ? -27.852 9.403 22.618 1.00 72.75 113 ASP A CA 1
ATOM 825 C C . ASP A 1 113 ? -27.196 8.039 22.922 1.00 72.75 113 ASP A C 1
ATOM 827 O O . ASP A 1 113 ? -26.352 7.893 23.804 1.00 72.75 113 ASP A O 1
ATOM 831 N N . GLN A 1 114 ? -27.605 6.991 22.201 1.00 86.00 114 GLN A N 1
ATOM 832 C CA . GLN A 1 114 ? -27.019 5.662 22.358 1.00 86.00 114 GLN A CA 1
ATOM 833 C C . GLN A 1 114 ? -25.598 5.613 21.792 1.00 86.00 114 GLN A C 1
ATOM 835 O O . GLN A 1 114 ? -25.302 6.140 20.717 1.00 86.00 114 GLN A O 1
ATOM 840 N N . ARG A 1 115 ? -24.697 4.949 22.518 1.00 84.25 115 ARG A N 1
ATOM 841 C CA . ARG A 1 115 ? -23.286 4.827 22.147 1.00 84.25 115 ARG A CA 1
ATOM 842 C C . ARG A 1 115 ? -22.982 3.380 21.811 1.00 84.25 115 ARG A C 1
ATOM 844 O O . ARG A 1 115 ? -23.131 2.507 22.650 1.00 84.25 115 ARG A O 1
ATOM 851 N N . TRP A 1 116 ? -22.499 3.113 20.608 1.00 86.44 116 TRP A N 1
ATOM 852 C CA . TRP A 1 116 ? -22.219 1.761 20.131 1.00 86.44 116 TRP A CA 1
ATOM 853 C C . TRP A 1 116 ? -20.724 1.565 19.923 1.00 86.44 116 TRP A C 1
ATOM 855 O O . TRP A 1 116 ? -20.098 2.324 19.182 1.00 86.44 116 TRP A O 1
ATOM 865 N N . ARG A 1 117 ? -20.134 0.537 20.535 1.00 83.56 117 ARG A N 1
ATOM 866 C CA . ARG A 1 117 ? -18.716 0.188 20.383 1.00 83.56 117 ARG A CA 1
ATOM 867 C C . ARG A 1 117 ? -18.547 -0.995 19.437 1.00 83.56 117 ARG A C 1
ATOM 869 O O . ARG A 1 117 ? -19.086 -2.067 19.676 1.00 83.56 117 ARG A O 1
ATOM 876 N N . CYS A 1 118 ? -17.717 -0.842 18.410 1.00 83.75 118 CYS A N 1
ATOM 877 C CA . CYS A 1 118 ? -17.279 -1.962 17.584 1.00 83.75 118 CYS A CA 1
ATOM 878 C C . CYS A 1 118 ? -16.316 -2.871 18.365 1.00 83.75 118 CYS A C 1
ATOM 880 O O . CYS A 1 118 ? -15.264 -2.412 18.813 1.00 83.75 118 CYS A O 1
ATOM 882 N N . THR A 1 119 ? -16.617 -4.163 18.459 1.00 84.31 119 THR A N 1
ATOM 883 C CA . THR A 1 119 ? -15.816 -5.166 19.187 1.00 84.31 119 THR A CA 1
ATOM 884 C C . THR A 1 119 ? -14.508 -5.535 18.487 1.00 84.31 119 THR A C 1
ATOM 886 O O . THR A 1 119 ? -13.611 -6.100 19.103 1.00 84.31 119 THR A O 1
ATOM 889 N N . ILE A 1 120 ? -14.366 -5.186 17.204 1.00 75.75 120 ILE A N 1
ATOM 890 C CA . ILE A 1 120 ? -13.187 -5.521 16.391 1.00 75.75 120 ILE A CA 1
ATOM 891 C C . ILE A 1 120 ? -12.097 -4.454 16.483 1.00 75.75 120 ILE A C 1
ATOM 893 O O . ILE A 1 120 ? -10.914 -4.779 16.518 1.00 75.75 120 ILE A O 1
ATOM 897 N N . CYS A 1 121 ? -12.476 -3.174 16.472 1.00 72.69 121 CYS A N 1
ATOM 898 C CA . CYS A 1 121 ? -11.518 -2.065 16.410 1.00 72.69 121 CYS A CA 1
ATOM 899 C C . CYS A 1 121 ? -11.767 -0.957 17.440 1.00 72.69 121 CYS A C 1
ATOM 901 O O . CYS A 1 121 ? -11.084 0.065 17.399 1.00 72.69 121 CYS A O 1
ATOM 903 N N . GLY A 1 122 ? -12.781 -1.096 18.299 1.00 74.00 122 GLY A N 1
ATOM 904 C CA . GLY A 1 122 ? -13.109 -0.125 19.346 1.00 74.00 122 GLY A CA 1
ATOM 905 C C . GLY A 1 122 ? -13.783 1.168 18.871 1.00 74.00 122 GLY A C 1
ATOM 906 O O . GLY A 1 122 ? -13.931 2.089 19.668 1.00 74.00 122 GLY A O 1
ATOM 907 N N . TYR A 1 123 ? -14.190 1.274 17.599 1.00 78.62 123 TYR A N 1
ATOM 908 C CA . TYR A 1 123 ? -14.879 2.465 17.080 1.00 78.62 123 TYR A CA 1
ATOM 909 C C . TYR A 1 123 ? -16.178 2.735 17.852 1.00 78.62 123 TYR A C 1
ATOM 911 O O . TYR A 1 123 ? -17.002 1.833 17.965 1.00 78.62 123 TYR A O 1
ATOM 919 N N . ILE A 1 124 ? -16.358 3.967 18.339 1.00 82.81 124 ILE A N 1
ATOM 920 C CA . ILE A 1 124 ? -17.580 4.423 19.011 1.00 82.81 124 ILE A CA 1
ATOM 921 C C . ILE A 1 124 ? -18.439 5.198 18.006 1.00 82.81 124 ILE A C 1
ATOM 923 O O . ILE A 1 124 ? -17.984 6.208 17.461 1.00 82.81 124 ILE A O 1
ATOM 927 N N . HIS A 1 125 ? -19.663 4.736 17.781 1.00 80.06 125 HIS A N 1
ATOM 928 C CA . HIS A 1 125 ? -20.718 5.466 17.083 1.00 80.06 125 HIS A CA 1
ATOM 929 C C . HIS A 1 125 ? -21.692 6.059 18.104 1.00 80.06 125 HIS A C 1
ATOM 931 O O . HIS A 1 125 ? -21.960 5.415 19.115 1.00 80.06 125 HIS A O 1
ATOM 937 N N . VAL A 1 126 ? -22.206 7.261 17.850 1.00 82.56 126 VAL A N 1
ATOM 938 C CA . VAL A 1 126 ? -23.265 7.880 18.658 1.00 82.56 126 VAL A CA 1
ATOM 939 C C . VAL A 1 126 ? -24.477 8.040 17.759 1.00 82.56 126 VAL A C 1
ATOM 941 O O . VAL A 1 126 ? -24.357 8.625 16.682 1.00 82.56 126 VAL A O 1
ATOM 944 N N . GLY A 1 127 ? -25.598 7.473 18.178 1.00 83.00 127 GLY A N 1
ATOM 945 C CA . GLY A 1 127 ? -26.838 7.463 17.421 1.00 83.00 127 GLY A CA 1
ATOM 946 C C . GLY A 1 127 ? -27.745 6.305 17.837 1.00 83.00 127 GLY A C 1
ATOM 947 O O . GLY A 1 127 ? -27.300 5.377 18.517 1.00 83.00 127 GLY A O 1
ATOM 948 N N . PRO A 1 128 ? -29.013 6.328 17.405 1.00 82.94 128 PRO A N 1
ATOM 949 C CA . PRO A 1 128 ? -30.030 5.374 17.844 1.00 82.94 128 PRO A CA 1
ATOM 950 C C . PRO A 1 128 ? -29.765 3.928 17.431 1.00 82.94 128 PRO A C 1
ATOM 952 O O . PRO A 1 128 ? -30.234 3.007 18.091 1.00 82.94 128 PRO A O 1
ATOM 955 N N . GLU A 1 129 ? -29.000 3.712 16.364 1.00 85.62 129 GLU A N 1
ATOM 956 C CA . GLU A 1 129 ? -28.624 2.386 15.885 1.00 85.62 129 GLU A CA 1
ATOM 957 C C . GLU A 1 129 ? -27.151 2.381 15.451 1.00 85.62 129 GLU A C 1
ATOM 959 O O . GLU A 1 129 ? -26.640 3.402 14.983 1.00 85.62 129 GLU A O 1
ATOM 964 N N . PRO A 1 130 ? -26.441 1.245 15.571 1.00 88.88 130 PRO A N 1
ATOM 965 C CA . PRO A 1 130 ? -25.079 1.136 15.079 1.00 88.88 130 PRO A CA 1
ATOM 966 C C . PRO A 1 130 ? -25.064 1.130 13.541 1.00 88.88 130 PRO A C 1
ATOM 968 O O . PRO A 1 130 ? -25.998 0.623 12.913 1.00 88.88 130 PRO A O 1
ATOM 971 N N . PRO A 1 131 ? -23.989 1.627 12.902 1.00 82.94 131 PRO A N 1
ATOM 972 C CA . PRO A 1 131 ? -23.895 1.646 11.450 1.00 82.94 131 PRO A CA 1
ATOM 973 C C . PRO A 1 131 ? -23.869 0.221 10.882 1.00 82.94 131 PRO A C 1
ATOM 975 O O . PRO A 1 131 ? -23.301 -0.690 11.485 1.00 82.94 131 PRO A O 1
ATOM 978 N N . GLU A 1 132 ? -24.413 0.049 9.674 1.00 85.94 132 GLU A N 1
ATOM 979 C CA . GLU A 1 132 ? -24.443 -1.249 8.978 1.00 85.94 132 GLU A CA 1
ATOM 980 C C . GLU A 1 132 ? -23.045 -1.856 8.777 1.00 85.94 132 GLU A C 1
ATOM 982 O O . GLU A 1 132 ? -22.854 -3.071 8.841 1.00 85.94 132 GLU A O 1
ATOM 987 N N . ILE A 1 133 ? -22.048 -0.996 8.554 1.00 81.19 133 ILE A N 1
ATOM 988 C CA . ILE A 1 133 ? -20.642 -1.369 8.413 1.00 81.19 133 ILE A CA 1
ATOM 989 C C . ILE A 1 133 ? -19.800 -0.398 9.239 1.00 81.19 133 ILE A C 1
ATOM 991 O O . ILE A 1 133 ? -19.907 0.821 9.102 1.00 81.19 133 ILE A O 1
ATOM 995 N N . CYS A 1 134 ? -18.910 -0.938 10.068 1.00 78.94 134 CYS A N 1
ATOM 996 C CA . CYS A 1 134 ? -17.946 -0.176 10.836 1.00 78.94 134 CYS A CA 1
ATOM 997 C C . CYS A 1 134 ? -17.045 0.637 9.894 1.00 78.94 134 CYS A C 1
ATOM 999 O O . CYS A 1 134 ? -16.297 0.046 9.108 1.00 78.94 134 CYS A O 1
ATOM 1001 N N . PRO A 1 135 ? -17.020 1.976 10.010 1.00 73.38 135 PRO A N 1
ATOM 1002 C CA . PRO A 1 135 ? -16.234 2.826 9.120 1.00 73.38 135 PRO A CA 1
ATOM 1003 C C . PRO A 1 135 ? -14.724 2.657 9.318 1.00 73.38 135 PRO A C 1
ATOM 1005 O O . PRO A 1 135 ? -13.951 3.039 8.448 1.00 73.38 135 PRO A O 1
ATOM 1008 N N . VAL A 1 136 ? -14.297 2.095 10.455 1.00 68.38 136 VAL A N 1
ATOM 1009 C CA . VAL A 1 136 ? -12.878 1.920 10.775 1.00 68.38 136 VAL A CA 1
ATOM 1010 C C . VAL A 1 136 ? -12.346 0.586 10.274 1.00 68.38 136 VAL A C 1
ATOM 1012 O O . VAL A 1 136 ? -11.296 0.576 9.657 1.00 68.38 136 VAL A O 1
ATOM 1015 N N . CYS A 1 137 ? -13.017 -0.540 10.528 1.00 74.50 137 CYS A N 1
ATOM 1016 C CA . CYS A 1 137 ? -12.479 -1.867 10.183 1.00 74.50 137 CYS A CA 1
ATOM 1017 C C . CYS A 1 137 ? -13.289 -2.632 9.128 1.00 74.50 137 CYS A C 1
ATOM 1019 O O . CYS A 1 137 ? -12.861 -3.701 8.688 1.00 74.50 137 CYS A O 1
ATOM 1021 N N . GLY A 1 138 ? -14.446 -2.110 8.712 1.00 76.75 138 GLY A N 1
ATOM 1022 C CA . GLY A 1 138 ? -15.343 -2.784 7.775 1.00 76.75 138 GLY A CA 1
ATOM 1023 C C . GLY A 1 138 ? -16.104 -3.972 8.370 1.00 76.75 138 GLY A C 1
ATOM 1024 O O . GLY A 1 138 ? -16.648 -4.765 7.612 1.00 76.75 138 GLY A O 1
ATOM 1025 N N . ALA A 1 139 ? -16.101 -4.138 9.696 1.00 81.81 139 ALA A N 1
ATOM 1026 C CA . ALA A 1 139 ? -16.923 -5.139 10.370 1.00 81.81 139 ALA A CA 1
ATOM 1027 C C . ALA A 1 139 ? -18.413 -4.817 10.213 1.00 81.81 139 ALA A C 1
ATOM 1029 O O . ALA A 1 139 ? -18.785 -3.649 10.190 1.00 81.81 139 ALA A O 1
ATOM 1030 N N . ASP A 1 140 ? -19.257 -5.832 10.113 1.00 87.44 140 ASP A N 1
ATOM 1031 C CA . ASP A 1 140 ? -20.703 -5.662 9.986 1.00 87.44 140 ASP A CA 1
ATOM 1032 C C . ASP A 1 140 ? -21.361 -5.189 11.299 1.00 87.44 140 ASP A C 1
ATOM 1034 O O . ASP A 1 140 ? -20.758 -5.243 12.379 1.00 87.44 140 ASP A O 1
ATOM 1038 N N . ARG A 1 141 ? -22.622 -4.748 11.207 1.00 89.56 141 ARG A N 1
ATOM 1039 C CA . ARG A 1 141 ? -23.426 -4.253 12.335 1.00 89.56 141 ARG A CA 1
ATOM 1040 C C . ARG A 1 141 ? -23.478 -5.201 13.535 1.00 89.56 141 ARG A C 1
ATOM 1042 O O . ARG A 1 141 ? -23.556 -4.728 14.663 1.00 89.56 141 ARG A O 1
ATOM 1049 N N . SER A 1 142 ? -23.382 -6.522 13.329 1.00 89.94 142 SER A N 1
ATOM 1050 C CA . SER A 1 142 ? -23.407 -7.502 14.432 1.00 89.94 142 SER A CA 1
ATOM 1051 C C . SER A 1 142 ? -22.181 -7.417 15.341 1.00 89.94 142 SER A C 1
ATOM 1053 O O . SER A 1 142 ? -22.168 -7.998 16.423 1.00 89.94 142 SER A O 1
ATOM 1055 N N . LYS A 1 143 ? -21.135 -6.702 14.910 1.00 87.81 143 LYS A N 1
ATOM 1056 C CA . LYS A 1 143 ? -19.915 -6.471 15.684 1.00 87.81 143 LYS A CA 1
ATOM 1057 C C . LYS A 1 143 ? -19.961 -5.185 16.504 1.00 87.81 143 LYS A C 1
ATOM 1059 O O . LYS A 1 143 ? -18.905 -4.720 16.927 1.00 87.81 143 LYS A O 1
ATOM 1064 N N . PHE A 1 144 ? -21.140 -4.602 16.709 1.00 88.38 144 PHE A N 1
ATOM 1065 C CA . PHE A 1 144 ? -21.348 -3.467 17.601 1.00 88.38 144 PHE A CA 1
ATOM 1066 C C . PHE A 1 144 ? -22.101 -3.884 18.860 1.00 88.38 144 PHE A C 1
ATOM 1068 O O . PHE A 1 144 ? -23.126 -4.555 18.788 1.00 88.38 144 PHE A O 1
ATOM 1075 N N . GLU A 1 145 ? -21.600 -3.434 20.003 1.00 90.75 145 GLU A N 1
ATOM 1076 C CA . GLU A 1 145 ? -22.228 -3.600 21.311 1.00 90.75 145 GLU A CA 1
ATOM 1077 C C . GLU A 1 145 ? -22.663 -2.231 21.840 1.00 90.75 145 GLU A C 1
ATOM 1079 O O . GLU A 1 145 ? -21.932 -1.245 21.699 1.00 90.75 145 GLU A O 1
ATOM 1084 N N . LEU A 1 146 ? -23.861 -2.161 22.425 1.00 90.12 146 LEU A N 1
ATOM 1085 C CA . LEU A 1 146 ? -24.369 -0.948 23.059 1.00 90.12 146 LEU A CA 1
ATOM 1086 C C . LEU A 1 146 ? -23.597 -0.697 24.360 1.00 90.12 146 LEU A C 1
ATOM 1088 O O . LEU A 1 146 ? -23.464 -1.583 25.200 1.00 90.12 146 LEU A O 1
ATOM 1092 N N . LEU A 1 147 ? -23.091 0.518 24.523 1.00 84.88 147 LEU A N 1
ATOM 1093 C CA . LEU A 1 147 ? -22.575 1.024 25.782 1.00 84.88 147 LEU A CA 1
ATOM 1094 C C . LEU A 1 147 ? -23.740 1.682 26.513 1.00 84.88 147 LEU A C 1
ATOM 1096 O O . LEU A 1 147 ? -24.155 2.786 26.164 1.00 84.88 147 LEU A O 1
ATOM 1100 N N . GLU A 1 148 ? -24.276 0.990 27.509 1.00 75.38 148 GLU A N 1
ATOM 1101 C CA . GLU A 1 148 ? -25.183 1.606 28.468 1.00 75.38 148 GLU A CA 1
ATOM 1102 C C . GLU A 1 148 ? -24.358 2.543 29.354 1.00 75.38 148 GLU A C 1
ATOM 1104 O O . GLU A 1 148 ? -23.373 2.121 29.968 1.00 75.38 148 GLU A O 1
ATOM 1109 N N . ASP A 1 149 ? -24.745 3.816 29.434 1.00 52.41 149 ASP A N 1
ATOM 1110 C CA . ASP A 1 149 ? -24.242 4.709 30.476 1.00 52.41 149 ASP A CA 1
ATOM 1111 C C . ASP A 1 149 ? -24.911 4.295 31.803 1.00 52.41 149 ASP A C 1
ATOM 1113 O O . ASP A 1 149 ? -25.844 4.925 32.299 1.00 52.41 149 ASP A O 1
ATOM 1117 N N . ALA A 1 150 ? -24.492 3.150 32.344 1.00 36.16 150 ALA A N 1
ATOM 1118 C CA . ALA A 1 150 ? -24.980 2.634 33.610 1.00 36.16 150 ALA A CA 1
ATOM 1119 C C . ALA A 1 150 ? -24.270 3.354 34.760 1.00 36.16 15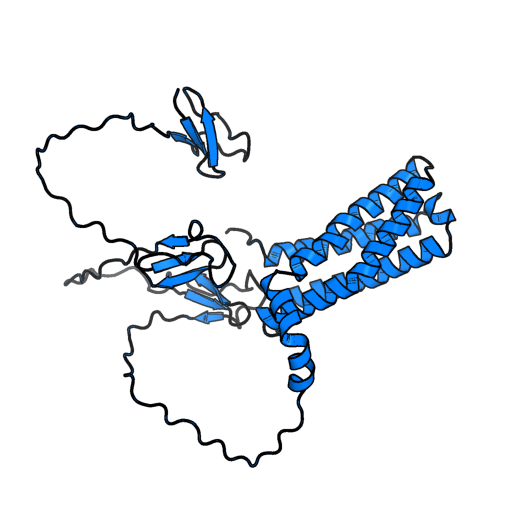0 ALA A C 1
ATOM 1121 O O . ALA A 1 150 ? -23.048 3.291 34.913 1.00 36.16 150 ALA A O 1
ATOM 1122 N N . ALA A 1 151 ? -25.080 4.035 35.567 1.00 35.91 151 ALA A N 1
ATOM 1123 C CA . ALA A 1 151 ? -24.742 4.493 36.898 1.00 35.91 151 ALA A CA 1
ATOM 1124 C C . ALA A 1 151 ? -23.986 3.404 37.679 1.00 35.91 151 ALA A C 1
ATOM 1126 O O . ALA A 1 151 ? -24.481 2.297 37.861 1.00 35.91 151 ALA A O 1
ATOM 1127 N N . GLU A 1 152 ? -22.777 3.759 38.102 1.00 36.94 152 GLU A N 1
ATOM 1128 C CA . GLU A 1 152 ? -22.121 3.362 39.345 1.00 36.94 152 GLU A CA 1
ATOM 1129 C C . GLU A 1 152 ? -22.705 2.122 40.053 1.00 36.94 152 GLU A C 1
ATOM 1131 O O . GLU A 1 152 ? -23.507 2.219 40.979 1.00 36.94 152 GLU A O 1
ATOM 1136 N N . THR A 1 153 ? -22.227 0.932 39.687 1.00 27.09 153 THR A N 1
ATOM 1137 C CA . THR A 1 153 ? -22.033 -0.120 40.689 1.00 27.09 153 THR A CA 1
ATOM 1138 C C . THR A 1 153 ? -20.633 0.030 41.253 1.00 27.09 153 THR A C 1
ATOM 1140 O O . THR A 1 153 ? -19.655 -0.477 40.704 1.00 27.09 153 THR A O 1
ATOM 1143 N N . THR A 1 154 ? -20.566 0.745 42.371 1.00 32.44 154 THR A N 1
ATOM 1144 C CA . THR A 1 154 ? -19.602 0.499 43.437 1.00 32.44 154 THR A CA 1
ATOM 1145 C C . THR A 1 154 ? -19.644 -0.989 43.799 1.00 32.44 154 THR A C 1
ATOM 1147 O O . THR A 1 154 ? -20.550 -1.461 44.481 1.00 32.44 154 THR A O 1
ATOM 1150 N N . ALA A 1 155 ? -18.666 -1.748 43.313 1.00 32.47 155 ALA A N 1
ATOM 1151 C CA . ALA A 1 155 ? -18.251 -2.997 43.932 1.00 32.47 155 ALA A CA 1
ATOM 1152 C C . ALA A 1 155 ? -16.885 -2.721 44.560 1.00 32.47 155 ALA A C 1
ATOM 1154 O O . ALA A 1 155 ? -15.908 -2.429 43.874 1.00 32.47 155 ALA A O 1
ATOM 1155 N N . THR A 1 156 ? -16.912 -2.707 45.883 1.00 30.08 156 THR A N 1
ATOM 1156 C CA . THR A 1 156 ? -15.815 -2.577 46.833 1.00 30.08 156 THR A CA 1
ATOM 1157 C C . THR A 1 156 ? -14.546 -3.311 46.402 1.00 30.08 156 THR A C 1
ATOM 1159 O O . THR A 1 156 ? -14.596 -4.479 46.018 1.00 30.08 156 THR A O 1
ATOM 1162 N N . GLU A 1 157 ? -13.407 -2.628 46.543 1.00 44.56 157 GLU A N 1
ATOM 1163 C CA . GLU A 1 157 ? -12.138 -3.271 46.878 1.00 44.56 157 GLU A CA 1
ATOM 1164 C C . GLU A 1 157 ? -12.370 -4.202 48.069 1.00 44.56 157 GLU A C 1
ATOM 1166 O O . GLU A 1 157 ? -12.597 -3.729 49.174 1.00 44.56 157 GLU A O 1
ATOM 1171 N N . ASP A 1 158 ? -12.347 -5.509 47.829 1.00 34.94 158 ASP A N 1
ATOM 1172 C CA . ASP A 1 158 ? -11.944 -6.507 48.814 1.00 34.94 158 ASP A CA 1
ATOM 1173 C C . ASP A 1 158 ? -11.431 -7.744 48.060 1.00 34.94 158 ASP A C 1
ATOM 1175 O O . ASP A 1 158 ? -12.129 -8.341 47.243 1.00 34.94 158 ASP A O 1
ATOM 1179 N N . GLU A 1 159 ? -10.150 -8.033 48.300 1.00 34.75 159 GLU A N 1
ATOM 1180 C CA . GLU A 1 159 ? -9.395 -9.268 48.056 1.00 34.75 159 GLU A CA 1
ATOM 1181 C C . GLU A 1 159 ? -9.785 -10.156 46.857 1.00 34.75 159 GLU A C 1
ATOM 1183 O O . GLU A 1 159 ? -10.711 -10.962 46.904 1.00 34.75 159 GLU A O 1
ATOM 1188 N N . ILE A 1 160 ? -8.927 -10.159 45.831 1.00 33.69 160 ILE A N 1
ATOM 1189 C CA . ILE A 1 160 ? -8.732 -11.337 44.975 1.00 33.69 160 ILE A CA 1
ATOM 1190 C C . ILE A 1 160 ? -7.680 -12.214 45.676 1.00 33.69 160 ILE A C 1
ATOM 1192 O O . ILE A 1 160 ? -6.507 -11.827 45.694 1.00 33.69 160 ILE A O 1
ATOM 1196 N N . PRO A 1 161 ? -8.020 -13.394 46.233 1.00 35.50 161 PRO A N 1
ATOM 1197 C CA . PRO A 1 161 ? -7.006 -14.367 46.597 1.00 35.50 161 PRO A CA 1
ATOM 1198 C C . PRO A 1 161 ? -6.312 -14.804 45.310 1.00 35.50 161 PRO A C 1
ATOM 1200 O O . PRO A 1 161 ? -6.967 -15.182 44.335 1.00 35.50 161 PRO A O 1
ATOM 1203 N N . ALA A 1 162 ? -4.982 -14.730 45.308 1.00 34.41 162 ALA A N 1
ATOM 1204 C CA . ALA A 1 162 ? -4.154 -15.231 44.224 1.00 34.41 162 ALA A CA 1
ATOM 1205 C C . ALA A 1 162 ? -4.620 -16.642 43.814 1.00 34.41 162 ALA A C 1
ATOM 1207 O O . ALA A 1 162 ? -4.787 -17.496 44.692 1.00 34.41 162 ALA A O 1
ATOM 1208 N N . PRO A 1 163 ? -4.824 -16.924 42.515 1.00 35.38 163 PRO A N 1
ATOM 1209 C CA . PRO A 1 163 ? -5.095 -18.284 42.092 1.00 35.38 163 PRO A CA 1
ATOM 1210 C C . PRO A 1 163 ? -3.852 -19.120 42.404 1.00 35.38 163 PRO A C 1
ATOM 1212 O O . PRO A 1 163 ? -2.777 -18.893 41.848 1.00 35.38 163 PRO A O 1
ATOM 1215 N N . SER A 1 164 ? -3.992 -20.070 43.328 1.00 40.06 164 SER A N 1
ATOM 1216 C CA . SER A 1 164 ? -3.009 -21.124 43.543 1.00 40.06 164 SER A CA 1
ATOM 1217 C C . SER A 1 164 ? -2.903 -21.927 42.252 1.00 40.06 164 SER A C 1
ATOM 1219 O O . SER A 1 164 ? -3.808 -22.691 41.911 1.00 40.06 164 SER A O 1
ATOM 1221 N N . VAL A 1 165 ? -1.823 -21.701 41.511 1.00 37.97 165 VAL A N 1
ATOM 1222 C CA . VAL A 1 165 ? -1.495 -22.475 40.321 1.00 37.97 165 VAL A CA 1
ATOM 1223 C C . VAL A 1 165 ? -1.022 -23.842 40.807 1.00 37.97 165 VAL A C 1
ATOM 1225 O O . VAL A 1 165 ? 0.033 -23.964 41.424 1.00 37.97 165 VAL A O 1
ATOM 1228 N N . ASP A 1 166 ? -1.860 -24.853 40.607 1.00 34.34 166 ASP A N 1
ATOM 1229 C CA . ASP A 1 166 ? -1.476 -26.256 40.709 1.00 34.34 166 ASP A CA 1
ATOM 1230 C C . ASP A 1 166 ? -0.568 -26.574 39.509 1.00 34.34 166 ASP A C 1
ATOM 1232 O O . ASP A 1 166 ? -1.011 -26.572 38.357 1.00 34.34 166 ASP A O 1
ATOM 1236 N N . ASP A 1 167 ? 0.720 -26.782 39.791 1.00 41.09 167 ASP A N 1
ATOM 1237 C CA . ASP A 1 167 ? 1.799 -27.129 38.855 1.00 41.09 167 ASP A CA 1
ATOM 1238 C C . ASP A 1 167 ? 1.649 -28.566 38.309 1.00 41.09 167 ASP A C 1
ATOM 1240 O O . ASP A 1 167 ? 2.550 -29.406 38.398 1.00 41.09 167 ASP A O 1
ATOM 1244 N N . SER A 1 168 ? 0.494 -28.894 37.730 1.00 40.00 168 SER A N 1
ATOM 1245 C CA . SER A 1 168 ? 0.277 -30.224 37.157 1.00 40.00 168 SER A CA 1
ATOM 1246 C C . SER A 1 168 ? -0.633 -30.245 35.928 1.00 40.00 168 SER A C 1
ATOM 1248 O O . SER A 1 168 ? -1.448 -31.143 35.735 1.00 40.00 168 SER A O 1
ATOM 1250 N N . ALA A 1 169 ? -0.424 -29.312 34.999 1.00 38.03 169 ALA A N 1
ATOM 1251 C CA . ALA A 1 169 ? -0.907 -29.479 33.633 1.00 38.03 169 ALA A CA 1
ATOM 1252 C C . ALA A 1 169 ? 0.217 -29.193 32.637 1.00 38.03 169 ALA A C 1
ATOM 1254 O O . ALA A 1 169 ? 0.630 -28.058 32.426 1.00 38.03 169 ALA A O 1
ATOM 1255 N N . ILE A 1 170 ? 0.711 -30.264 32.017 1.00 46.09 170 ILE A N 1
ATOM 1256 C CA . ILE A 1 170 ? 1.639 -30.230 30.888 1.00 46.09 170 ILE A CA 1
ATOM 1257 C C . ILE A 1 170 ? 0.926 -29.522 29.723 1.00 46.09 170 ILE A C 1
ATOM 1259 O O . ILE A 1 170 ? 0.245 -30.157 28.911 1.00 46.09 170 ILE A O 1
ATOM 1263 N N . GLU A 1 171 ? 1.048 -28.196 29.645 1.00 39.41 171 GLU A N 1
ATOM 1264 C CA . GLU A 1 171 ? 0.659 -27.438 28.461 1.00 39.41 171 GLU A CA 1
ATOM 1265 C C . GLU A 1 171 ? 1.629 -27.779 27.327 1.00 39.41 171 GLU A C 1
ATOM 1267 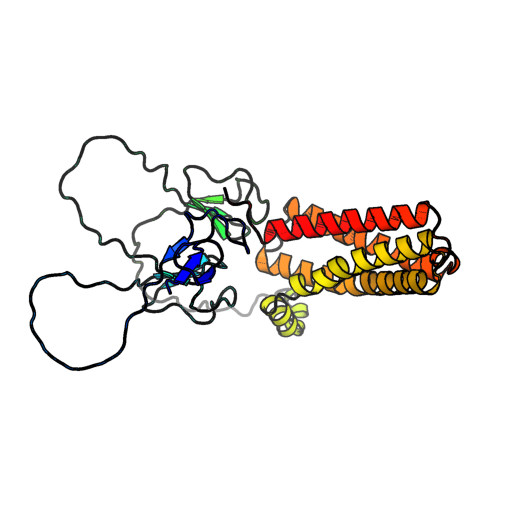O O . GLU A 1 171 ? 2.843 -27.580 27.404 1.00 39.41 171 GLU A O 1
ATOM 1272 N N . LYS A 1 172 ? 1.077 -28.323 26.241 1.00 37.19 172 LYS A N 1
ATOM 1273 C CA . LYS A 1 172 ? 1.787 -28.482 24.970 1.00 37.19 172 LYS A CA 1
ATOM 1274 C C . LYS A 1 172 ? 2.381 -27.123 24.567 1.00 37.19 172 LYS A C 1
ATOM 1276 O O . LYS A 1 172 ? 1.683 -26.120 24.719 1.00 37.19 172 LYS A O 1
ATOM 1281 N N . PRO A 1 173 ? 3.601 -27.064 24.002 1.00 37.19 173 PRO A N 1
ATOM 1282 C CA . PRO A 1 173 ? 4.214 -25.808 23.586 1.00 37.19 173 PRO A CA 1
ATOM 1283 C C . PRO A 1 173 ? 3.404 -25.231 22.420 1.00 37.19 173 PRO A C 1
ATOM 1285 O O . PRO A 1 173 ? 3.580 -25.598 21.259 1.00 37.19 173 PRO A O 1
ATOM 1288 N N . THR A 1 174 ? 2.432 -24.382 22.741 1.00 48.53 174 THR A N 1
ATOM 1289 C CA . THR A 1 174 ? 1.669 -23.624 21.754 1.00 48.53 174 THR A CA 1
ATOM 1290 C C . THR A 1 174 ? 2.560 -22.503 21.223 1.00 48.53 174 THR A C 1
ATOM 1292 O O . THR A 1 174 ? 3.487 -22.064 21.897 1.00 48.53 174 THR A O 1
ATOM 1295 N N . ALA A 1 175 ? 2.294 -22.036 20.003 1.00 45.59 175 ALA A N 1
ATOM 1296 C CA . ALA A 1 175 ? 3.075 -21.065 19.221 1.00 45.59 175 ALA A CA 1
ATOM 1297 C C . ALA A 1 175 ? 3.548 -19.769 19.940 1.00 45.59 175 ALA A C 1
ATOM 1299 O O . ALA A 1 175 ? 4.320 -19.004 19.363 1.00 45.59 175 ALA A O 1
ATOM 1300 N N . ARG A 1 176 ? 3.129 -19.531 21.190 1.00 48.59 176 ARG A N 1
ATOM 1301 C CA . ARG A 1 176 ? 3.593 -18.459 22.083 1.00 48.59 176 ARG A CA 1
ATOM 1302 C C . ARG A 1 176 ? 5.116 -18.454 22.273 1.00 48.59 176 ARG A C 1
ATOM 1304 O O . ARG A 1 176 ? 5.725 -17.395 22.177 1.00 48.59 176 ARG A O 1
ATOM 1311 N N . THR A 1 177 ? 5.755 -19.616 22.412 1.00 53.28 177 THR A N 1
ATOM 1312 C CA . THR A 1 177 ? 7.180 -19.693 22.798 1.00 53.28 177 THR A CA 1
ATOM 1313 C C . THR A 1 177 ? 8.158 -19.192 21.723 1.00 53.28 177 THR A C 1
ATOM 1315 O O . THR A 1 177 ? 9.261 -18.761 22.048 1.00 53.28 177 THR A O 1
ATOM 1318 N N . TYR A 1 178 ? 7.790 -19.229 20.433 1.00 52.38 178 TYR A N 1
ATOM 1319 C CA . TYR A 1 178 ? 8.681 -18.784 19.345 1.00 52.38 178 TYR A CA 1
ATOM 1320 C C . TYR A 1 178 ? 8.657 -17.260 19.158 1.00 52.38 178 TYR A C 1
ATOM 1322 O O . TYR A 1 178 ? 9.667 -16.657 18.798 1.00 52.38 178 TYR A O 1
ATOM 1330 N N . LEU A 1 179 ? 7.512 -16.628 19.433 1.00 59.00 179 LEU A N 1
ATOM 1331 C CA . LEU A 1 179 ? 7.336 -15.180 19.310 1.00 59.00 179 LEU A CA 1
ATOM 1332 C C . LEU A 1 179 ? 7.961 -14.414 20.479 1.00 59.00 179 LEU A C 1
ATOM 1334 O O . LEU A 1 179 ? 8.400 -13.287 20.272 1.00 59.00 179 LEU A O 1
ATOM 1338 N N . ASP A 1 180 ? 8.098 -15.025 21.661 1.00 65.50 180 ASP A N 1
ATOM 1339 C CA . ASP A 1 180 ? 8.712 -14.372 22.827 1.00 65.50 180 ASP A CA 1
ATOM 1340 C C . ASP A 1 180 ? 10.157 -13.911 22.565 1.00 65.50 180 ASP A C 1
ATOM 1342 O O . ASP A 1 180 ? 10.573 -12.862 23.055 1.00 65.50 180 ASP A O 1
ATOM 1346 N N . ARG A 1 181 ? 10.909 -14.617 21.706 1.00 73.56 181 ARG A N 1
ATOM 1347 C CA . ARG A 1 181 ? 12.263 -14.200 21.293 1.00 73.56 181 ARG A CA 1
ATOM 1348 C C . ARG A 1 181 ? 12.269 -12.929 20.437 1.00 73.56 181 ARG A C 1
ATOM 1350 O O . ARG A 1 181 ? 13.242 -12.177 20.461 1.00 73.56 181 ARG A O 1
ATOM 1357 N N . TYR A 1 182 ? 11.211 -12.705 19.664 1.00 75.75 182 TYR A N 1
ATOM 1358 C CA . TYR A 1 182 ? 11.083 -11.572 18.743 1.00 75.75 182 TYR A CA 1
ATOM 1359 C C . TYR A 1 182 ? 10.178 -10.467 19.286 1.00 75.75 182 TYR A C 1
ATOM 1361 O O . TYR A 1 182 ? 10.064 -9.420 18.656 1.00 75.75 182 TYR A O 1
ATOM 1369 N N . ARG A 1 183 ? 9.580 -10.671 20.462 1.00 77.31 183 ARG A N 1
ATOM 1370 C CA . ARG A 1 183 ? 8.645 -9.750 21.109 1.00 77.31 183 ARG A CA 1
ATOM 1371 C C . ARG A 1 183 ? 9.170 -8.313 21.205 1.00 77.31 183 ARG A C 1
ATOM 1373 O O . ARG A 1 183 ? 8.457 -7.440 20.731 1.00 77.31 183 ARG A O 1
ATOM 1380 N N . PRO A 1 184 ? 10.435 -8.053 21.604 1.00 79.31 184 PRO A N 1
ATOM 1381 C CA . PRO A 1 184 ? 10.958 -6.684 21.631 1.00 79.31 184 PRO A CA 1
ATOM 1382 C C . PRO A 1 184 ? 10.960 -6.004 20.253 1.00 79.31 184 PRO A C 1
ATOM 1384 O O . PRO A 1 184 ? 10.695 -4.814 20.139 1.00 79.31 184 PRO A O 1
ATOM 1387 N N . TRP A 1 185 ? 11.240 -6.760 19.187 1.00 79.12 185 TRP A N 1
ATOM 1388 C CA . TRP A 1 185 ? 11.244 -6.245 17.814 1.00 79.12 185 TRP A CA 1
ATOM 1389 C C . TRP A 1 185 ? 9.830 -6.046 17.265 1.00 79.12 185 TRP A C 1
ATOM 1391 O O . TRP A 1 185 ? 9.593 -5.119 16.493 1.00 79.12 185 TRP A O 1
ATOM 1401 N N . ILE A 1 186 ? 8.898 -6.918 17.651 1.00 76.62 186 ILE A N 1
ATOM 1402 C CA . ILE A 1 186 ? 7.481 -6.815 17.292 1.00 76.62 186 ILE A CA 1
ATOM 1403 C C . ILE A 1 186 ? 6.864 -5.587 17.968 1.00 76.62 186 ILE A C 1
ATOM 1405 O O . ILE A 1 186 ? 6.213 -4.796 17.287 1.00 76.62 186 ILE A O 1
ATOM 1409 N N . ASP A 1 187 ? 7.125 -5.401 19.263 1.00 76.06 187 ASP A N 1
ATOM 1410 C CA . ASP A 1 187 ? 6.643 -4.260 20.045 1.00 76.06 187 ASP A CA 1
ATOM 1411 C C . ASP A 1 187 ? 7.165 -2.946 19.448 1.00 76.06 187 ASP A C 1
ATOM 1413 O O . ASP A 1 187 ? 6.377 -2.051 19.144 1.00 76.06 187 ASP A O 1
ATOM 1417 N N . LEU A 1 188 ? 8.463 -2.890 19.125 1.00 79.38 188 LEU A N 1
ATOM 1418 C CA . LEU A 1 188 ? 9.075 -1.750 18.438 1.00 79.38 188 LEU A CA 1
ATOM 1419 C C . LEU A 1 188 ? 8.412 -1.462 17.078 1.00 79.38 188 LEU A C 1
ATOM 1421 O O . LEU A 1 188 ? 8.113 -0.316 16.747 1.00 79.38 188 LEU A O 1
ATOM 1425 N N . ALA A 1 189 ? 8.160 -2.492 16.266 1.00 79.44 189 ALA A N 1
ATOM 1426 C CA . ALA A 1 189 ? 7.540 -2.319 14.952 1.00 79.44 189 ALA A CA 1
ATOM 1427 C C . ALA A 1 189 ? 6.103 -1.769 15.040 1.00 79.44 189 ALA A C 1
ATOM 1429 O O . ALA A 1 189 ? 5.657 -1.047 14.142 1.00 79.44 189 ALA A O 1
ATOM 1430 N N . ILE A 1 190 ? 5.376 -2.109 16.102 1.00 77.12 190 ILE A N 1
ATOM 1431 C CA . ILE A 1 190 ? 4.016 -1.626 16.353 1.00 77.12 190 ILE A CA 1
ATOM 1432 C C . ILE A 1 190 ? 4.047 -0.182 16.863 1.00 77.12 190 ILE A C 1
ATOM 1434 O O . ILE A 1 190 ? 3.337 0.667 16.313 1.00 77.12 190 ILE A O 1
ATOM 1438 N N . GLU A 1 191 ? 4.895 0.090 17.857 1.00 77.56 191 GLU A N 1
ATOM 1439 C CA . GLU A 1 191 ? 5.061 1.401 18.493 1.00 77.56 191 GLU A CA 1
ATOM 1440 C C . GLU A 1 191 ? 5.466 2.471 17.475 1.00 77.56 191 GLU A C 1
ATOM 1442 O O . GLU A 1 191 ? 4.844 3.526 17.390 1.00 77.56 191 GLU A O 1
ATOM 1447 N N . TYR A 1 192 ? 6.433 2.157 16.612 1.00 81.44 192 TYR A N 1
ATOM 1448 C CA . TYR A 1 192 ? 6.919 3.082 15.588 1.00 81.44 192 TYR A CA 1
ATOM 1449 C C . TYR A 1 192 ? 6.123 3.038 14.277 1.00 81.44 192 TYR A C 1
ATOM 1451 O O . TYR A 1 192 ? 6.572 3.580 13.267 1.00 81.44 192 TYR A O 1
ATOM 1459 N N . HIS A 1 193 ? 4.949 2.400 14.252 1.00 82.62 193 HIS A N 1
ATOM 1460 C CA . HIS A 1 193 ? 4.083 2.350 13.069 1.00 82.62 193 HIS A CA 1
ATOM 1461 C C . HIS A 1 193 ? 4.819 1.875 11.800 1.00 82.62 193 HIS A C 1
ATOM 1463 O O . HIS A 1 193 ? 4.680 2.448 10.711 1.00 82.62 193 HIS A O 1
ATOM 1469 N N . ALA A 1 194 ? 5.584 0.786 11.925 1.00 85.69 194 ALA A N 1
ATOM 1470 C CA . ALA A 1 194 ? 6.429 0.267 10.852 1.00 85.69 194 ALA A CA 1
ATOM 1471 C C . ALA A 1 194 ? 5.639 -0.070 9.578 1.00 85.69 194 ALA A C 1
ATOM 1473 O O . ALA A 1 194 ? 6.156 0.114 8.480 1.00 85.69 194 ALA A O 1
ATOM 1474 N N . HIS A 1 195 ? 4.382 -0.517 9.696 1.00 88.62 195 HIS A N 1
ATOM 1475 C CA . HIS A 1 195 ? 3.554 -0.803 8.523 1.00 88.62 195 HIS A CA 1
ATOM 1476 C C . HIS A 1 195 ? 3.222 0.458 7.709 1.00 88.62 195 HIS A C 1
ATOM 1478 O O . HIS A 1 195 ? 3.556 0.470 6.523 1.00 88.62 195 HIS A O 1
ATOM 1484 N N . PRO A 1 196 ? 2.628 1.526 8.292 1.00 86.12 196 PRO A N 1
ATOM 1485 C CA . PRO A 1 196 ? 2.510 2.814 7.619 1.00 86.12 196 PRO A CA 1
ATOM 1486 C C . PRO A 1 196 ? 3.812 3.280 6.972 1.00 86.12 196 PRO A C 1
ATOM 1488 O O . PRO A 1 196 ? 3.780 3.667 5.814 1.00 86.12 196 PRO A O 1
ATOM 1491 N N . ILE A 1 197 ? 4.961 3.183 7.640 1.00 88.56 197 ILE A N 1
ATOM 1492 C CA . ILE A 1 197 ? 6.246 3.599 7.054 1.00 88.56 197 ILE A CA 1
ATOM 1493 C C . ILE A 1 197 ? 6.609 2.732 5.839 1.00 88.56 197 ILE A C 1
ATOM 1495 O O . ILE A 1 197 ? 6.892 3.258 4.762 1.00 88.56 197 ILE A O 1
ATOM 1499 N N . ALA A 1 198 ? 6.541 1.407 5.979 1.00 91.50 198 ALA A N 1
ATOM 1500 C CA . ALA A 1 198 ? 6.923 0.471 4.929 1.00 91.50 198 ALA A CA 1
ATOM 1501 C C . ALA A 1 198 ? 6.059 0.619 3.668 1.00 91.50 198 ALA A C 1
ATOM 1503 O O . ALA A 1 198 ? 6.599 0.567 2.566 1.00 91.50 198 ALA A O 1
ATOM 1504 N N . VAL A 1 199 ? 4.743 0.852 3.791 1.00 92.19 199 VAL A N 1
ATOM 1505 C CA . VAL A 1 199 ? 3.854 0.986 2.615 1.00 92.19 199 VAL A CA 1
ATOM 1506 C C . VAL A 1 199 ? 4.145 2.225 1.765 1.00 92.19 199 VAL A C 1
ATOM 1508 O O . VAL A 1 199 ? 3.787 2.240 0.588 1.00 92.19 199 VAL A O 1
ATOM 1511 N N . HIS A 1 200 ? 4.815 3.251 2.302 1.00 91.38 200 HIS A N 1
ATOM 1512 C CA . HIS A 1 200 ? 5.204 4.418 1.501 1.00 91.38 200 HIS A CA 1
ATOM 1513 C C . HIS A 1 200 ? 6.271 4.076 0.458 1.00 91.38 200 HIS A C 1
ATOM 1515 O O . HIS A 1 200 ? 6.341 4.755 -0.563 1.00 91.38 200 HIS A O 1
ATOM 1521 N N . ILE A 1 201 ? 7.055 3.013 0.669 1.00 92.81 201 ILE A N 1
ATOM 1522 C CA . ILE A 1 201 ? 8.060 2.564 -0.297 1.00 92.81 201 ILE A CA 1
ATOM 1523 C C . ILE A 1 201 ? 7.399 2.151 -1.620 1.00 92.81 201 ILE A C 1
ATOM 1525 O O . ILE A 1 201 ? 7.618 2.844 -2.613 1.00 92.81 201 ILE A O 1
ATOM 1529 N N . PRO A 1 202 ? 6.552 1.103 -1.684 1.00 94.38 202 PRO A N 1
ATOM 1530 C CA . PRO A 1 202 ? 5.906 0.730 -2.936 1.00 94.38 202 PRO A CA 1
ATOM 1531 C C . PRO A 1 202 ? 4.969 1.834 -3.442 1.00 94.38 202 PRO A C 1
ATOM 1533 O O . PRO A 1 202 ? 4.934 2.083 -4.643 1.00 94.38 202 PRO A O 1
ATOM 1536 N N . ASN A 1 203 ? 4.270 2.554 -2.555 1.00 92.00 203 ASN A N 1
ATOM 1537 C CA . ASN A 1 203 ? 3.349 3.618 -2.967 1.00 92.00 203 ASN A CA 1
ATOM 1538 C C . ASN A 1 203 ? 4.058 4.833 -3.585 1.00 92.00 203 ASN A C 1
ATOM 1540 O O . ASN A 1 203 ? 3.469 5.499 -4.431 1.00 92.00 203 ASN A O 1
ATOM 1544 N N . GLY A 1 204 ? 5.292 5.137 -3.177 1.00 93.44 204 GLY A N 1
ATOM 1545 C CA . GLY A 1 204 ? 6.092 6.222 -3.747 1.00 93.44 204 GLY A CA 1
ATOM 1546 C C . GLY A 1 204 ? 6.925 5.781 -4.950 1.00 93.44 204 GLY A C 1
ATOM 1547 O O . GLY A 1 204 ? 7.002 6.493 -5.950 1.00 93.44 204 GLY A O 1
ATOM 1548 N N . VAL A 1 205 ? 7.519 4.588 -4.887 1.00 96.50 205 VAL A N 1
ATOM 1549 C CA . VAL A 1 205 ? 8.455 4.096 -5.909 1.00 96.50 205 VAL A CA 1
ATOM 1550 C C . VAL A 1 205 ? 7.731 3.565 -7.146 1.00 96.50 205 VAL A C 1
ATOM 1552 O O . VAL A 1 205 ? 8.224 3.772 -8.255 1.00 96.50 205 VAL A O 1
ATOM 1555 N N . LEU A 1 206 ? 6.553 2.942 -7.017 1.00 96.31 206 LEU A N 1
ATOM 1556 C CA . LEU A 1 206 ? 5.804 2.445 -8.181 1.00 96.31 206 LEU A CA 1
ATOM 1557 C C . LEU A 1 206 ? 5.378 3.555 -9.154 1.00 96.31 206 LEU A C 1
ATOM 1559 O O . LEU A 1 206 ? 5.644 3.397 -10.346 1.00 96.31 206 LEU A O 1
ATOM 1563 N N . PRO A 1 207 ? 4.780 4.684 -8.720 1.00 97.25 207 PRO A N 1
ATOM 1564 C CA . PRO A 1 207 ? 4.470 5.789 -9.628 1.00 97.25 207 PRO A CA 1
ATOM 1565 C C . PRO A 1 207 ? 5.703 6.301 -10.376 1.00 97.25 207 PRO A C 1
ATOM 1567 O O . PRO A 1 207 ? 5.642 6.517 -11.585 1.00 97.25 207 PRO A O 1
ATOM 1570 N N . ILE A 1 208 ? 6.835 6.436 -9.674 1.00 97.31 208 ILE A N 1
ATOM 1571 C CA . ILE A 1 208 ? 8.110 6.852 -10.272 1.00 97.31 208 ILE A CA 1
ATOM 1572 C C . ILE A 1 208 ? 8.578 5.814 -11.297 1.00 97.31 208 ILE A C 1
ATOM 1574 O O . ILE A 1 208 ? 8.977 6.177 -12.399 1.00 97.31 208 ILE A O 1
ATOM 1578 N N . THR A 1 209 ? 8.478 4.527 -10.967 1.00 96.94 209 THR A N 1
ATOM 1579 C CA . THR A 1 209 ? 8.833 3.415 -11.859 1.00 96.94 209 THR A CA 1
ATOM 1580 C C . THR A 1 209 ? 8.032 3.462 -13.156 1.00 96.94 209 THR A C 1
ATOM 1582 O O . THR A 1 209 ? 8.611 3.428 -14.239 1.00 96.94 209 THR A O 1
ATOM 1585 N N . VAL A 1 210 ? 6.705 3.593 -13.065 1.00 96.06 210 VAL A N 1
ATOM 1586 C CA . VAL A 1 210 ? 5.832 3.674 -14.245 1.00 96.06 210 VAL A CA 1
ATOM 1587 C C . VAL A 1 210 ? 6.118 4.932 -15.059 1.00 96.06 210 VAL A C 1
ATOM 1589 O O . VAL A 1 210 ? 6.200 4.851 -16.283 1.00 96.06 210 VAL A O 1
ATOM 1592 N N . ALA A 1 211 ? 6.328 6.077 -14.404 1.00 96.25 211 ALA A N 1
ATOM 1593 C CA . ALA A 1 211 ? 6.702 7.313 -15.084 1.00 96.25 211 ALA A CA 1
ATOM 1594 C C . ALA A 1 211 ? 8.027 7.162 -15.847 1.00 96.25 211 ALA A C 1
ATOM 1596 O O . ALA A 1 211 ? 8.111 7.565 -17.002 1.00 96.25 211 ALA A O 1
ATOM 1597 N N . MET A 1 212 ? 9.039 6.536 -15.244 1.00 95.31 212 MET A N 1
ATOM 1598 C CA . MET A 1 212 ? 10.321 6.274 -15.903 1.00 95.31 212 MET A CA 1
ATOM 1599 C C . MET A 1 212 ? 10.164 5.356 -17.121 1.00 95.31 212 MET A C 1
ATOM 1601 O O . MET A 1 212 ? 10.663 5.690 -18.191 1.00 95.31 212 MET A O 1
ATOM 1605 N N . VAL A 1 213 ? 9.427 4.248 -17.005 1.00 93.94 213 VAL A N 1
ATOM 1606 C CA . VAL A 1 213 ? 9.185 3.334 -18.140 1.00 93.94 213 VAL A CA 1
ATOM 1607 C C . VAL A 1 213 ? 8.408 4.031 -19.266 1.00 93.94 213 VAL A C 1
ATOM 1609 O O . VAL A 1 213 ? 8.746 3.866 -20.434 1.00 93.94 213 VAL A O 1
ATOM 1612 N N . LEU A 1 214 ? 7.418 4.866 -18.934 1.00 93.50 214 LEU A N 1
ATOM 1613 C CA . LEU A 1 214 ? 6.693 5.681 -19.917 1.00 93.50 214 LEU A CA 1
ATOM 1614 C C . LEU A 1 214 ? 7.604 6.695 -20.616 1.00 93.50 214 LEU A C 1
ATOM 1616 O O . LEU A 1 214 ? 7.530 6.854 -21.831 1.00 93.50 214 LEU A O 1
ATOM 1620 N N . LEU A 1 215 ? 8.466 7.384 -19.866 1.00 93.25 215 LEU A N 1
ATOM 1621 C CA . LEU A 1 215 ? 9.421 8.334 -20.435 1.00 93.25 215 LEU A CA 1
ATOM 1622 C C . LEU A 1 215 ? 10.436 7.632 -21.341 1.00 93.25 215 LEU A C 1
ATOM 1624 O O . LEU A 1 215 ? 10.742 8.152 -22.410 1.00 93.25 215 LEU A O 1
ATOM 1628 N N . ALA A 1 216 ? 10.915 6.449 -20.954 1.00 92.50 216 ALA A N 1
ATOM 1629 C CA . ALA A 1 216 ? 11.785 5.641 -21.801 1.00 92.50 216 ALA A CA 1
ATOM 1630 C C . ALA A 1 216 ? 11.097 5.296 -23.131 1.00 92.50 216 ALA A C 1
ATOM 1632 O O . ALA A 1 216 ? 11.688 5.516 -24.182 1.00 92.50 216 ALA A O 1
ATOM 1633 N N . ALA A 1 217 ? 9.821 4.891 -23.080 1.00 90.81 217 ALA A N 1
ATOM 1634 C CA . ALA A 1 217 ? 9.013 4.590 -24.263 1.00 90.81 217 ALA A CA 1
ATOM 1635 C C . ALA A 1 217 ? 8.786 5.805 -25.182 1.00 90.81 217 ALA A C 1
ATOM 1637 O O . ALA A 1 217 ? 8.738 5.667 -26.400 1.00 90.81 217 ALA A O 1
ATOM 1638 N N . LEU A 1 218 ? 8.598 6.998 -24.605 1.00 92.31 218 LEU A N 1
ATOM 1639 C CA . LEU A 1 218 ? 8.272 8.216 -25.357 1.00 92.31 218 LEU A CA 1
ATOM 1640 C C . LEU A 1 218 ? 9.497 8.908 -25.962 1.00 92.31 218 LEU A C 1
ATOM 1642 O O . LEU A 1 218 ? 9.377 9.549 -27.005 1.00 92.31 218 LEU A O 1
ATOM 1646 N N . PHE A 1 219 ? 10.646 8.829 -25.289 1.00 92.00 219 PHE A N 1
ATOM 1647 C CA . PHE A 1 219 ? 11.843 9.604 -25.631 1.00 92.00 219 PHE A CA 1
ATOM 1648 C C . PHE A 1 219 ? 13.030 8.748 -26.080 1.00 92.00 219 PHE A C 1
ATOM 1650 O O . PHE A 1 219 ? 14.089 9.315 -26.336 1.00 92.00 219 PHE A O 1
ATOM 1657 N N . ASP A 1 220 ? 12.869 7.422 -26.160 1.00 87.94 220 ASP A N 1
ATOM 1658 C CA . ASP A 1 220 ? 13.941 6.469 -26.476 1.00 87.94 220 ASP A CA 1
ATOM 1659 C C . ASP A 1 220 ? 15.171 6.709 -25.582 1.00 87.94 220 ASP A C 1
ATOM 1661 O O . ASP A 1 220 ? 16.292 6.932 -26.044 1.00 87.94 220 ASP A O 1
ATOM 1665 N N . TRP A 1 221 ? 14.935 6.761 -24.261 1.00 89.62 221 TRP A N 1
ATOM 1666 C CA . TRP A 1 221 ? 15.980 7.026 -23.267 1.00 89.62 221 TRP A CA 1
ATOM 1667 C C . TRP A 1 221 ? 16.295 5.781 -22.417 1.00 89.62 221 TRP A C 1
ATOM 1669 O O . TRP A 1 221 ? 15.730 5.600 -21.331 1.00 89.62 221 TRP A O 1
ATOM 1679 N N . PRO A 1 222 ? 17.276 4.963 -22.846 1.00 88.00 222 PRO A N 1
ATOM 1680 C CA . PRO A 1 222 ? 17.661 3.707 -22.203 1.00 88.00 222 PRO A CA 1
ATOM 1681 C C . PRO A 1 222 ? 17.932 3.795 -20.703 1.00 88.00 222 PRO A C 1
ATOM 1683 O O . PRO A 1 222 ? 17.517 2.949 -19.916 1.00 88.00 222 PRO A O 1
ATOM 1686 N N . ALA A 1 223 ? 18.653 4.843 -20.296 1.00 93.31 223 ALA A N 1
ATOM 1687 C CA . ALA A 1 223 ? 19.105 5.005 -18.922 1.00 93.31 223 ALA A CA 1
ATOM 1688 C C . ALA A 1 223 ? 17.928 5.184 -17.953 1.00 93.31 223 ALA A C 1
ATOM 1690 O O . ALA A 1 223 ? 17.966 4.673 -16.834 1.00 93.31 223 ALA A O 1
ATOM 1691 N N . ILE A 1 224 ? 16.869 5.875 -18.391 1.00 94.38 224 ILE A N 1
ATOM 1692 C CA . ILE A 1 224 ? 15.659 6.069 -17.588 1.00 94.38 224 ILE A CA 1
ATOM 1693 C C . ILE A 1 224 ? 14.869 4.764 -17.490 1.00 94.38 224 ILE A C 1
ATOM 1695 O O . ILE A 1 224 ? 14.421 4.409 -16.400 1.00 94.38 224 ILE A O 1
ATOM 1699 N N . GLY A 1 225 ? 14.737 4.017 -18.587 1.00 93.88 225 GLY A N 1
ATOM 1700 C CA . GLY A 1 225 ? 14.059 2.721 -18.560 1.00 93.88 225 GLY A CA 1
ATOM 1701 C C . GLY A 1 225 ? 14.761 1.723 -17.643 1.00 93.88 225 GLY A C 1
ATOM 1702 O O . GLY A 1 225 ? 14.110 1.058 -16.835 1.00 93.88 225 GLY A O 1
ATOM 1703 N N . GLN A 1 226 ? 16.097 1.704 -17.671 1.00 94.50 226 GLN A N 1
ATOM 1704 C CA . GLN A 1 226 ? 16.900 0.881 -16.768 1.00 94.50 226 GLN A CA 1
ATOM 1705 C C . GLN A 1 226 ? 16.719 1.292 -15.298 1.00 94.50 226 GLN A C 1
ATOM 1707 O O . GLN A 1 226 ? 16.610 0.431 -14.423 1.00 94.50 226 GLN A O 1
ATOM 1712 N N . ALA A 1 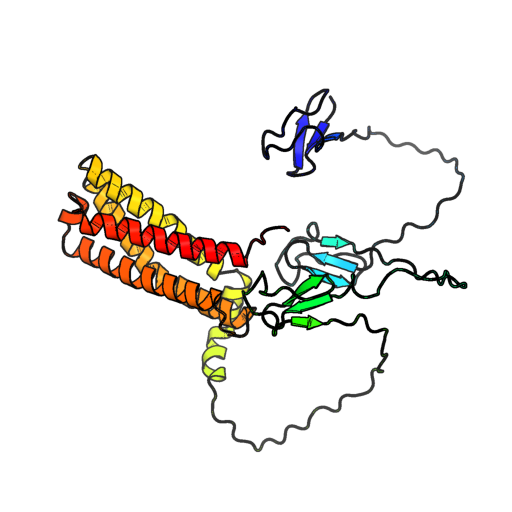227 ? 16.634 2.596 -15.013 1.00 96.06 227 ALA A N 1
ATOM 1713 C CA . ALA A 1 227 ? 16.295 3.082 -13.675 1.00 96.06 227 ALA A CA 1
ATOM 1714 C C . ALA A 1 227 ? 14.897 2.608 -13.235 1.00 96.06 227 ALA A C 1
ATOM 1716 O O . ALA A 1 227 ? 14.716 2.223 -12.079 1.00 96.06 227 ALA A O 1
ATOM 1717 N N . GLY A 1 228 ? 13.934 2.551 -14.162 1.00 96.44 228 GLY A N 1
ATOM 1718 C CA . GLY A 1 228 ? 12.623 1.938 -13.941 1.00 96.44 228 GLY A CA 1
ATOM 1719 C C . GLY A 1 228 ? 12.723 0.469 -13.514 1.00 96.44 228 GLY A C 1
ATOM 1720 O O . GLY A 1 228 ? 12.136 0.085 -12.504 1.00 96.44 228 GLY A O 1
ATOM 1721 N N . VAL A 1 229 ? 13.529 -0.343 -14.205 1.00 95.62 229 VAL A N 1
ATOM 1722 C CA . VAL A 1 229 ? 13.748 -1.759 -13.841 1.00 95.62 229 VAL A CA 1
ATOM 1723 C C . VAL A 1 229 ? 14.331 -1.896 -12.427 1.00 95.62 229 VAL A C 1
ATOM 1725 O O . VAL A 1 229 ? 13.856 -2.717 -11.639 1.00 95.62 229 VAL A O 1
ATOM 1728 N N . TYR A 1 230 ? 15.314 -1.071 -12.054 1.00 96.31 230 TYR A N 1
ATOM 1729 C CA . TYR A 1 230 ? 15.889 -1.110 -10.703 1.00 96.31 230 TYR A CA 1
ATOM 1730 C C . TYR A 1 230 ? 14.901 -0.662 -9.618 1.00 96.31 230 TYR A C 1
ATOM 1732 O O . TYR A 1 230 ? 14.829 -1.292 -8.560 1.00 96.31 230 TYR A O 1
ATOM 1740 N N . ASN A 1 231 ? 14.091 0.362 -9.887 1.00 97.69 231 ASN A N 1
ATOM 1741 C CA . ASN A 1 231 ? 13.033 0.796 -8.974 1.00 97.69 231 ASN A CA 1
ATOM 1742 C C . ASN A 1 231 ? 11.928 -0.265 -8.817 1.00 97.69 231 ASN A C 1
ATOM 1744 O O . ASN A 1 231 ? 11.403 -0.457 -7.713 1.00 97.69 231 ASN A O 1
ATOM 1748 N N . MET A 1 232 ? 11.626 -1.020 -9.879 1.00 97.31 232 MET A N 1
ATOM 1749 C CA . MET A 1 232 ? 10.741 -2.184 -9.794 1.00 97.31 232 MET A CA 1
ATOM 1750 C C . MET A 1 232 ? 11.320 -3.252 -8.860 1.00 97.31 232 MET A C 1
ATOM 1752 O O . MET A 1 232 ? 10.615 -3.761 -7.987 1.00 97.31 232 MET A O 1
ATOM 1756 N N . GLY A 1 233 ? 12.619 -3.539 -8.981 1.00 97.31 233 GLY A N 1
ATOM 1757 C CA . GLY A 1 233 ? 13.324 -4.452 -8.079 1.00 97.31 233 GLY A CA 1
ATOM 1758 C C . GLY A 1 233 ? 13.271 -4.000 -6.622 1.00 97.31 233 GLY A C 1
ATOM 1759 O O . GLY A 1 233 ? 12.956 -4.797 -5.740 1.00 97.31 233 GLY A O 1
ATOM 1760 N N . PHE A 1 234 ? 13.497 -2.711 -6.360 1.00 97.69 234 PHE A N 1
ATOM 1761 C CA . PHE A 1 234 ? 13.380 -2.148 -5.013 1.00 97.69 234 PHE A CA 1
ATOM 1762 C C . PHE A 1 234 ? 11.963 -2.300 -4.441 1.00 97.69 234 PHE A C 1
ATOM 1764 O O . PHE A 1 234 ? 11.799 -2.706 -3.289 1.00 97.69 234 PHE A O 1
ATOM 1771 N N . THR A 1 235 ? 10.936 -2.060 -5.262 1.00 97.31 235 THR A N 1
ATOM 1772 C CA . THR A 1 235 ? 9.537 -2.303 -4.883 1.00 97.31 235 THR A CA 1
ATOM 1773 C C . THR A 1 235 ? 9.330 -3.765 -4.493 1.00 97.31 235 THR A C 1
ATOM 1775 O O . THR A 1 235 ? 8.882 -4.035 -3.378 1.00 97.31 235 THR A O 1
ATOM 1778 N N . PHE A 1 236 ? 9.699 -4.707 -5.366 1.00 98.25 236 PHE A N 1
ATOM 1779 C CA . PHE A 1 236 ? 9.534 -6.142 -5.126 1.00 98.25 236 PHE A CA 1
ATOM 1780 C C . PHE A 1 236 ? 10.240 -6.600 -3.841 1.00 98.25 236 PHE A C 1
ATOM 1782 O O . PHE A 1 236 ? 9.632 -7.264 -3.000 1.00 98.25 236 PHE A O 1
ATOM 1789 N N . LEU A 1 237 ? 11.495 -6.186 -3.642 1.00 97.25 237 LEU A N 1
ATOM 1790 C CA . LEU A 1 237 ? 12.292 -6.551 -2.467 1.00 97.25 237 LEU A CA 1
ATOM 1791 C C . LEU A 1 237 ? 11.768 -5.934 -1.162 1.00 97.25 237 LEU A C 1
ATOM 1793 O O . LEU A 1 237 ? 12.021 -6.479 -0.089 1.00 97.25 237 LEU A O 1
ATOM 1797 N N . SER A 1 238 ? 11.019 -4.830 -1.231 1.00 97.00 238 SER A N 1
ATOM 1798 C CA . SER A 1 238 ? 10.379 -4.222 -0.056 1.00 97.00 238 SER A CA 1
ATOM 1799 C C . SER A 1 238 ? 9.088 -4.935 0.377 1.00 97.00 238 SER A C 1
ATOM 1801 O O . SER A 1 238 ? 8.720 -4.883 1.555 1.00 97.00 238 SER A O 1
ATOM 1803 N N . MET A 1 239 ? 8.408 -5.644 -0.536 1.00 96.69 239 MET A N 1
ATOM 1804 C CA . MET A 1 239 ? 7.104 -6.264 -0.267 1.00 96.69 239 MET A CA 1
ATOM 1805 C C . MET A 1 239 ? 7.093 -7.258 0.907 1.00 96.69 239 MET A C 1
ATOM 1807 O O . MET A 1 239 ? 6.138 -7.207 1.683 1.00 96.69 239 MET A O 1
ATOM 1811 N N . PRO A 1 240 ? 8.115 -8.112 1.130 1.00 96.38 240 PRO A N 1
ATOM 1812 C CA . PRO A 1 240 ? 8.160 -8.979 2.309 1.00 96.38 240 PRO A CA 1
ATOM 1813 C C . PRO A 1 240 ? 8.046 -8.209 3.630 1.00 96.38 240 PRO A C 1
ATOM 1815 O O . PRO A 1 240 ? 7.299 -8.618 4.518 1.00 96.38 240 PRO A O 1
ATOM 1818 N N . VAL A 1 241 ? 8.721 -7.059 3.745 1.00 94.69 241 VAL A N 1
ATOM 1819 C CA . VAL A 1 241 ? 8.657 -6.202 4.939 1.00 94.69 241 VAL A CA 1
ATOM 1820 C C . VAL A 1 241 ? 7.272 -5.571 5.072 1.00 94.69 241 VAL A C 1
ATOM 1822 O O . VAL A 1 241 ? 6.696 -5.561 6.161 1.00 94.69 241 VAL A O 1
ATOM 1825 N N . VAL A 1 242 ? 6.697 -5.091 3.967 1.00 95.38 242 VAL A N 1
ATOM 1826 C CA . VAL A 1 242 ? 5.350 -4.496 3.942 1.00 95.38 242 VAL A CA 1
ATOM 1827 C C . VAL A 1 242 ? 4.279 -5.500 4.377 1.00 95.38 242 VAL A C 1
ATOM 1829 O O . VAL A 1 242 ? 3.430 -5.176 5.211 1.00 95.38 242 VAL A O 1
ATOM 1832 N N . LEU A 1 243 ? 4.324 -6.721 3.839 1.00 94.75 243 LEU A N 1
ATOM 1833 C CA . LEU A 1 243 ? 3.373 -7.785 4.160 1.00 94.75 243 LEU A CA 1
ATOM 1834 C C . LEU A 1 243 ? 3.533 -8.259 5.606 1.00 94.75 243 LEU A C 1
ATOM 1836 O O . LEU A 1 243 ? 2.536 -8.410 6.310 1.00 94.75 243 LEU A O 1
ATOM 1840 N N . PHE A 1 244 ? 4.772 -8.440 6.069 1.00 92.69 244 PHE A N 1
ATOM 1841 C CA . PHE A 1 244 ? 5.050 -8.855 7.442 1.00 92.69 244 PHE A CA 1
ATOM 1842 C C . PHE A 1 244 ? 4.575 -7.816 8.463 1.00 92.69 244 PHE A C 1
ATOM 1844 O O . PHE A 1 244 ? 3.812 -8.136 9.373 1.00 92.69 244 PHE A O 1
ATOM 1851 N N . THR A 1 245 ? 4.963 -6.553 8.283 1.00 90.88 245 THR A N 1
ATOM 1852 C CA . THR A 1 245 ? 4.520 -5.461 9.164 1.00 90.88 245 THR A CA 1
ATOM 1853 C C . THR A 1 245 ? 3.002 -5.271 9.108 1.00 90.88 245 THR A C 1
ATOM 1855 O O . THR A 1 245 ? 2.380 -5.002 10.135 1.00 90.88 245 THR A O 1
ATOM 1858 N N . GLY A 1 246 ? 2.380 -5.471 7.940 1.00 90.31 246 GLY A N 1
ATOM 1859 C CA . GLY A 1 246 ? 0.925 -5.446 7.782 1.00 90.31 246 GLY A CA 1
ATOM 1860 C C . GLY A 1 246 ? 0.224 -6.564 8.547 1.00 90.31 246 GLY A C 1
ATOM 1861 O O . GLY A 1 246 ? -0.777 -6.309 9.214 1.00 90.31 246 GLY A O 1
ATOM 1862 N N . TYR A 1 247 ? 0.779 -7.776 8.513 1.00 90.19 247 TYR A N 1
ATOM 1863 C CA . TYR A 1 247 ? 0.287 -8.910 9.29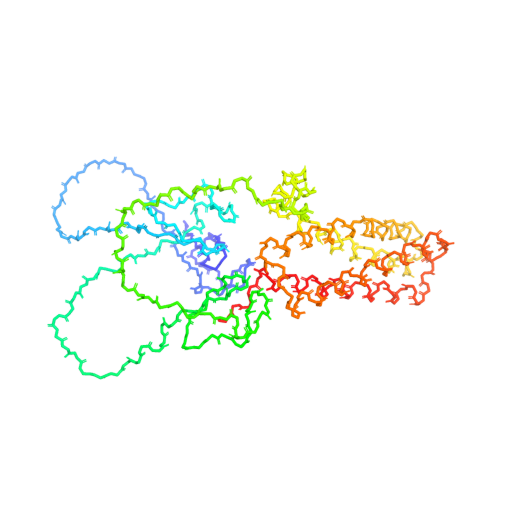1 1.00 90.19 247 TYR A CA 1
ATOM 1864 C C . TYR A 1 247 ? 0.381 -8.650 10.800 1.00 90.19 247 TYR A C 1
ATOM 1866 O O . TYR A 1 247 ? -0.605 -8.851 11.509 1.00 90.19 247 TYR A O 1
ATOM 1874 N N . LEU A 1 248 ? 1.522 -8.145 11.286 1.00 86.75 248 LEU A N 1
ATOM 1875 C CA . LEU A 1 248 ? 1.696 -7.804 12.703 1.00 86.75 248 LEU A CA 1
ATOM 1876 C C . LEU A 1 248 ? 0.692 -6.741 13.157 1.00 86.75 248 LEU A C 1
ATOM 1878 O O . LEU A 1 248 ? 0.019 -6.919 14.171 1.00 86.75 248 LEU A O 1
ATOM 1882 N N . HIS A 1 249 ? 0.544 -5.664 12.382 1.00 83.88 249 HIS A N 1
ATOM 1883 C CA . HIS A 1 249 ? -0.414 -4.606 12.690 1.00 83.88 249 HIS A CA 1
ATOM 1884 C C . HIS A 1 249 ? -1.855 -5.137 12.683 1.00 83.88 249 HIS A C 1
ATOM 1886 O O . HIS A 1 249 ? -2.645 -4.787 13.559 1.00 83.88 249 HIS A O 1
ATOM 1892 N N . TRP A 1 250 ? -2.198 -6.012 11.735 1.00 86.44 250 TRP A N 1
ATOM 1893 C CA . TRP A 1 250 ? -3.515 -6.637 11.678 1.00 86.44 250 TRP A CA 1
ATOM 1894 C C . TRP A 1 250 ? -3.813 -7.503 12.912 1.00 86.44 250 TRP A C 1
ATOM 1896 O O . TRP A 1 250 ? -4.871 -7.356 13.528 1.00 86.44 250 TRP A O 1
ATOM 1906 N N . GLN A 1 251 ? -2.867 -8.355 13.308 1.00 84.50 251 GLN A N 1
ATOM 1907 C CA . GLN A 1 251 ? -2.984 -9.189 14.505 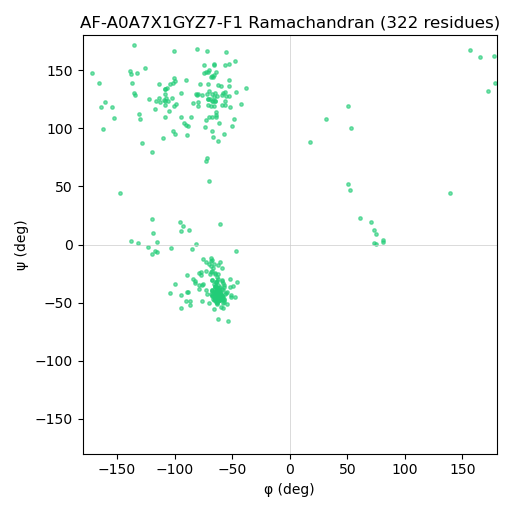1.00 84.50 251 GLN A CA 1
ATOM 1908 C C . GLN A 1 251 ? -3.109 -8.343 15.776 1.00 84.50 251 GLN A C 1
ATOM 1910 O O . GLN A 1 251 ? -4.015 -8.570 16.572 1.00 84.50 251 GLN A O 1
ATOM 1915 N N . TYR A 1 252 ? -2.245 -7.339 15.935 1.00 77.88 252 TYR A N 1
ATOM 1916 C CA . TYR A 1 252 ? -2.198 -6.518 17.142 1.00 77.88 252 TYR A CA 1
ATOM 1917 C C . TYR A 1 252 ? -3.420 -5.604 17.290 1.00 77.88 252 TYR A C 1
ATOM 1919 O O . TYR A 1 252 ? -4.057 -5.586 18.338 1.00 77.88 252 TYR A O 1
ATOM 1927 N N . LYS A 1 253 ? -3.775 -4.848 16.242 1.00 76.31 253 LYS A N 1
ATOM 1928 C CA . LYS A 1 253 ? -4.824 -3.818 16.330 1.00 76.31 253 LYS A CA 1
ATOM 1929 C C . LYS A 1 253 ? -6.239 -4.365 16.156 1.00 76.31 253 LYS A C 1
ATOM 1931 O O . LYS A 1 253 ? -7.177 -3.778 16.684 1.00 76.31 253 LYS A O 1
ATOM 1936 N N . PHE A 1 254 ? -6.405 -5.444 15.393 1.00 78.50 254 PHE A N 1
ATOM 1937 C CA . PHE A 1 254 ? -7.727 -5.968 15.025 1.00 78.50 254 PHE A CA 1
ATOM 1938 C C . PHE A 1 254 ? -7.964 -7.397 15.531 1.00 78.50 254 PHE A C 1
ATOM 1940 O O . PHE A 1 254 ? -8.932 -8.045 15.122 1.00 78.50 254 PHE A O 1
ATOM 1947 N N . GLY A 1 255 ? -7.077 -7.916 16.388 1.00 75.75 255 GLY A N 1
ATOM 1948 C CA . GLY A 1 255 ? -7.203 -9.242 16.999 1.00 75.75 255 GLY A CA 1
ATOM 1949 C C . GLY A 1 255 ? -7.223 -10.392 15.992 1.00 75.75 255 GLY A C 1
ATOM 1950 O O . GLY A 1 255 ? -7.795 -11.440 16.273 1.00 75.75 255 GLY A O 1
ATOM 1951 N N . GLY A 1 256 ? -6.680 -10.187 14.786 1.00 80.94 256 GLY A N 1
ATOM 1952 C CA . GLY A 1 256 ? -6.716 -11.194 13.725 1.00 80.94 256 GLY A CA 1
ATOM 1953 C C . GLY A 1 256 ? -8.102 -11.437 13.116 1.00 80.94 256 GLY A C 1
ATOM 1954 O O . GLY A 1 256 ? -8.325 -12.468 12.483 1.00 80.94 256 GLY A O 1
ATOM 1955 N N . ASN A 1 257 ? -9.047 -10.508 13.279 1.00 82.00 257 ASN A N 1
ATOM 1956 C CA . ASN A 1 257 ? -10.370 -10.636 12.673 1.00 82.00 257 ASN A CA 1
ATOM 1957 C C . ASN A 1 257 ? -10.334 -10.320 11.170 1.00 82.00 257 ASN A C 1
ATOM 1959 O O . ASN A 1 257 ? -9.847 -9.269 10.744 1.00 82.00 257 ASN A O 1
ATOM 1963 N N . MET A 1 258 ? -10.882 -11.225 10.357 1.00 88.25 258 MET A N 1
ATOM 1964 C CA . MET A 1 258 ? -10.933 -11.091 8.898 1.00 88.25 258 MET A CA 1
ATOM 1965 C C . MET A 1 258 ? -12.227 -10.415 8.436 1.00 88.25 258 MET A C 1
ATOM 1967 O O . MET A 1 258 ? -13.276 -11.049 8.368 1.00 88.25 258 MET A O 1
ATOM 1971 N N . THR A 1 259 ? -12.132 -9.145 8.043 1.00 87.19 259 THR A N 1
ATOM 1972 C CA . THR A 1 259 ? -13.206 -8.393 7.370 1.00 87.19 259 THR A CA 1
ATOM 1973 C C . THR A 1 259 ? -12.963 -8.335 5.860 1.00 87.19 259 THR A C 1
ATOM 1975 O O . THR A 1 259 ? -11.861 -8.629 5.383 1.00 87.19 259 THR A O 1
ATOM 1978 N N . ASP A 1 260 ? -13.969 -7.935 5.080 1.00 86.56 260 ASP A N 1
ATOM 1979 C CA . ASP A 1 260 ? -13.830 -7.818 3.619 1.00 86.56 260 ASP A CA 1
ATOM 1980 C C . ASP A 1 260 ? -12.793 -6.771 3.204 1.00 86.56 260 ASP A C 1
ATOM 1982 O O . ASP A 1 260 ? -12.080 -6.953 2.215 1.00 86.56 260 ASP A O 1
ATOM 1986 N N . LEU A 1 261 ? -12.629 -5.720 4.009 1.00 86.31 261 LEU A N 1
ATOM 1987 C CA . LEU A 1 261 ? -11.580 -4.726 3.815 1.00 86.31 261 LEU A CA 1
ATOM 1988 C C . LEU A 1 261 ? -10.189 -5.373 3.921 1.00 86.31 261 LEU A C 1
ATOM 1990 O O . LEU A 1 261 ? -9.339 -5.144 3.057 1.00 86.31 261 LEU A O 1
ATOM 1994 N N . PHE A 1 262 ? -9.950 -6.207 4.938 1.00 89.38 262 PHE A N 1
ATOM 1995 C CA . PHE A 1 262 ? -8.662 -6.891 5.099 1.00 89.38 262 PHE A CA 1
ATOM 1996 C C . PHE A 1 262 ? -8.409 -7.921 3.996 1.00 89.38 262 PHE A C 1
ATOM 1998 O O . PHE A 1 262 ? -7.295 -7.970 3.470 1.00 89.38 262 PHE A O 1
ATOM 2005 N N . LYS A 1 263 ? -9.437 -8.675 3.576 1.00 91.25 263 LYS A N 1
ATOM 2006 C CA . LYS A 1 263 ? -9.336 -9.605 2.435 1.00 91.25 263 LYS A CA 1
ATOM 2007 C C . LYS A 1 263 ? -8.843 -8.882 1.182 1.00 91.25 263 LYS A C 1
ATOM 2009 O O . LYS A 1 263 ? -7.856 -9.305 0.583 1.00 91.25 263 LYS A O 1
ATOM 2014 N N . TRP A 1 264 ? -9.470 -7.760 0.826 1.00 91.38 264 TRP A N 1
ATOM 2015 C CA . TRP A 1 264 ? -9.076 -6.989 -0.354 1.00 91.38 264 TRP A CA 1
ATOM 2016 C C . TRP A 1 264 ? -7.660 -6.419 -0.259 1.00 91.38 264 TRP A C 1
ATOM 2018 O O . TRP A 1 264 ? -6.930 -6.451 -1.250 1.00 91.38 264 TRP A O 1
ATOM 2028 N N . LYS A 1 265 ? -7.226 -5.957 0.918 1.00 91.25 265 LYS A N 1
ATOM 2029 C CA . LYS A 1 265 ? -5.853 -5.452 1.106 1.00 91.25 265 LYS A CA 1
ATOM 2030 C C . LYS A 1 265 ? -4.805 -6.549 0.948 1.00 91.25 265 LYS A C 1
ATOM 2032 O O . LYS A 1 265 ? -3.790 -6.314 0.297 1.00 91.25 265 LYS A O 1
ATOM 2037 N N . ILE A 1 266 ? -5.069 -7.742 1.480 1.00 93.38 266 ILE A N 1
ATOM 2038 C CA . ILE A 1 266 ? -4.181 -8.901 1.318 1.00 93.38 266 ILE A CA 1
ATOM 2039 C C . ILE A 1 266 ? -4.114 -9.313 -0.156 1.00 93.38 266 ILE A C 1
ATOM 2041 O O . ILE A 1 266 ? -3.017 -9.476 -0.685 1.00 93.38 266 ILE A O 1
ATOM 2045 N N . ILE A 1 267 ? -5.258 -9.404 -0.843 1.00 95.44 267 ILE A N 1
ATOM 2046 C CA . ILE A 1 267 ? -5.312 -9.736 -2.277 1.00 95.44 267 ILE A CA 1
ATOM 2047 C C . ILE A 1 267 ? -4.487 -8.736 -3.095 1.00 95.44 267 ILE A C 1
ATOM 2049 O O . ILE A 1 267 ? -3.634 -9.147 -3.881 1.00 95.44 267 ILE A O 1
ATOM 2053 N N . CYS A 1 268 ? -4.679 -7.431 -2.879 1.00 96.12 268 CYS A N 1
ATOM 2054 C CA . CYS A 1 268 ? -3.909 -6.412 -3.593 1.00 96.12 268 CYS A CA 1
ATOM 2055 C C . CYS A 1 268 ? -2.409 -6.512 -3.281 1.00 96.12 268 CYS A C 1
ATOM 2057 O O . CYS A 1 268 ? -1.597 -6.426 -4.196 1.00 96.12 268 CYS A O 1
ATOM 2059 N N . GLY A 1 269 ? -2.031 -6.744 -2.019 1.00 96.25 269 GLY A N 1
ATOM 2060 C CA . GLY A 1 269 ? -0.630 -6.927 -1.630 1.00 96.25 269 GLY A CA 1
ATOM 2061 C C . GLY A 1 269 ? 0.030 -8.130 -2.314 1.00 96.25 269 GLY A C 1
ATOM 2062 O O . GLY A 1 269 ? 1.163 -8.024 -2.792 1.00 96.25 269 GLY A O 1
ATOM 2063 N N . VAL A 1 270 ? -0.687 -9.252 -2.434 1.00 96.94 270 VAL A N 1
ATOM 2064 C CA . VAL A 1 270 ? -0.207 -10.446 -3.152 1.00 96.94 270 VAL A CA 1
ATOM 2065 C C . VAL A 1 270 ? -0.047 -10.151 -4.641 1.00 96.94 270 VAL A C 1
ATOM 2067 O O . VAL A 1 270 ? 1.010 -10.441 -5.199 1.00 96.94 270 VAL A O 1
ATOM 2070 N N . ILE A 1 271 ? -1.046 -9.528 -5.275 1.00 97.69 271 ILE A N 1
ATOM 2071 C CA . ILE A 1 271 ? -0.976 -9.157 -6.697 1.00 97.69 271 ILE A CA 1
ATOM 2072 C C . ILE A 1 271 ? 0.210 -8.222 -6.951 1.00 97.69 271 ILE A C 1
ATOM 2074 O O . ILE A 1 271 ? 0.984 -8.476 -7.870 1.00 97.69 271 ILE A O 1
ATOM 2078 N N . VAL A 1 272 ? 0.398 -7.188 -6.122 1.00 97.62 272 VAL A N 1
ATOM 2079 C CA . VAL A 1 272 ? 1.532 -6.259 -6.246 1.00 97.62 272 VAL A CA 1
ATOM 2080 C C . VAL A 1 272 ? 2.859 -6.999 -6.126 1.00 97.62 272 VAL A C 1
ATOM 2082 O O . VAL A 1 272 ? 3.757 -6.764 -6.928 1.00 97.62 272 VAL A O 1
ATOM 2085 N N . THR A 1 273 ? 2.980 -7.935 -5.185 1.00 98.00 273 THR A N 1
ATOM 2086 C CA . THR A 1 273 ? 4.204 -8.734 -5.004 1.00 98.00 273 THR A CA 1
ATOM 2087 C C . THR A 1 273 ? 4.501 -9.606 -6.219 1.00 98.00 273 THR A C 1
ATOM 2089 O O . THR A 1 273 ? 5.611 -9.578 -6.745 1.00 98.00 273 THR A O 1
ATOM 2092 N N . VAL A 1 274 ? 3.508 -10.361 -6.690 1.00 98.19 274 VAL A N 1
ATOM 2093 C CA . VAL A 1 274 ? 3.677 -11.280 -7.823 1.00 98.19 274 VAL A CA 1
ATOM 2094 C C . VAL A 1 274 ? 3.983 -10.508 -9.101 1.00 98.19 274 VAL A C 1
ATOM 2096 O O . VAL A 1 274 ? 4.918 -10.850 -9.821 1.00 98.19 274 VAL A O 1
ATOM 2099 N N . LEU A 1 275 ? 3.221 -9.449 -9.376 1.00 98.00 275 LEU A N 1
ATOM 2100 C CA . LEU A 1 275 ? 3.351 -8.693 -10.613 1.00 98.00 275 LEU A CA 1
ATOM 2101 C C . LEU A 1 275 ? 4.624 -7.835 -10.635 1.00 98.00 275 LEU A C 1
ATOM 2103 O O . LEU A 1 275 ? 5.291 -7.794 -11.664 1.00 98.00 275 LEU A O 1
ATOM 2107 N N . SER A 1 276 ? 5.017 -7.216 -9.513 1.00 98.06 276 SER A N 1
ATOM 2108 C CA . SER A 1 276 ? 6.312 -6.516 -9.426 1.00 98.06 276 SER A CA 1
ATOM 2109 C C . SER A 1 276 ? 7.493 -7.472 -9.590 1.00 98.06 276 SER A C 1
ATOM 2111 O O . SER A 1 276 ? 8.434 -7.148 -10.309 1.00 98.06 276 SER A O 1
ATOM 2113 N N . GLY A 1 277 ? 7.424 -8.673 -9.007 1.00 98.19 277 GLY A N 1
ATOM 2114 C CA . GLY A 1 277 ? 8.435 -9.712 -9.204 1.00 98.19 277 GLY A CA 1
ATOM 2115 C C . GLY A 1 277 ? 8.521 -10.174 -10.658 1.00 98.19 277 GLY A C 1
ATOM 2116 O O . GLY A 1 277 ? 9.615 -10.256 -11.210 1.00 98.19 277 GLY A O 1
ATOM 2117 N N . LEU A 1 278 ? 7.378 -10.410 -11.308 1.00 97.88 278 LEU A N 1
ATOM 2118 C CA . LEU A 1 278 ? 7.322 -10.783 -12.723 1.00 97.88 278 LEU A CA 1
ATOM 2119 C C . LEU A 1 278 ? 7.927 -9.698 -13.620 1.00 97.88 278 LEU A C 1
ATOM 2121 O O . LEU A 1 278 ? 8.746 -10.013 -14.477 1.00 97.88 278 LEU A O 1
ATOM 2125 N N . LEU A 1 279 ? 7.555 -8.433 -13.415 1.00 97.31 279 LEU A N 1
ATOM 2126 C CA . LEU A 1 279 ? 8.066 -7.309 -14.205 1.00 97.31 279 LEU A CA 1
ATOM 2127 C C . LEU A 1 279 ? 9.555 -7.063 -13.962 1.00 97.31 279 LEU A C 1
ATOM 2129 O O . LEU A 1 279 ? 10.292 -6.804 -14.909 1.00 97.31 279 LEU A O 1
ATOM 2133 N N . PHE A 1 280 ? 10.011 -7.197 -12.716 1.00 97.81 280 PHE A N 1
ATOM 2134 C CA . PHE A 1 280 ? 11.427 -7.093 -12.383 1.00 97.81 280 PHE A CA 1
ATOM 2135 C C . PHE A 1 280 ? 12.246 -8.192 -13.065 1.00 97.81 280 PHE A C 1
ATOM 2137 O O . PHE A 1 280 ? 13.238 -7.899 -13.727 1.00 97.81 280 PHE A O 1
ATOM 2144 N N . LEU A 1 281 ? 11.811 -9.451 -12.955 1.00 97.25 281 LEU A N 1
ATOM 2145 C CA . LEU A 1 281 ? 12.491 -10.576 -13.596 1.00 97.25 281 LEU A CA 1
ATOM 2146 C C . LEU A 1 281 ? 12.449 -10.478 -15.124 1.00 97.25 281 LEU A C 1
ATOM 2148 O O . LEU A 1 281 ? 13.446 -10.802 -15.763 1.00 97.25 281 LEU A O 1
ATOM 2152 N N . TRP A 1 282 ? 11.347 -9.989 -15.704 1.00 97.06 282 TRP A N 1
ATOM 2153 C CA . TRP A 1 282 ? 11.270 -9.697 -17.136 1.00 97.06 282 TRP A CA 1
ATOM 2154 C C . TRP A 1 282 ? 12.324 -8.661 -17.526 1.00 97.06 282 TRP A C 1
ATOM 2156 O O . TRP A 1 282 ? 13.142 -8.947 -18.394 1.00 97.06 282 TRP A O 1
ATOM 2166 N N . GLY A 1 283 ? 12.368 -7.505 -16.856 1.00 94.69 283 GLY A N 1
ATOM 2167 C CA . GLY A 1 283 ? 13.333 -6.448 -17.175 1.00 94.69 283 GLY A CA 1
ATOM 2168 C C . GLY A 1 283 ? 14.799 -6.857 -16.986 1.00 94.69 283 GLY A C 1
ATOM 2169 O O . GLY A 1 283 ? 15.678 -6.304 -17.642 1.00 94.69 283 GLY A O 1
ATOM 2170 N N . LEU A 1 284 ? 15.082 -7.835 -16.117 1.00 94.50 284 LEU A N 1
ATOM 2171 C CA . LEU A 1 284 ? 16.416 -8.434 -15.992 1.00 94.50 284 LEU A CA 1
ATOM 2172 C C . LEU A 1 284 ? 16.724 -9.452 -17.098 1.00 94.50 284 LEU A C 1
ATOM 2174 O O . LEU A 1 284 ? 17.867 -9.534 -17.545 1.00 94.50 284 LEU A O 1
ATOM 2178 N N . ALA A 1 285 ? 15.738 -10.256 -17.498 1.00 95.69 285 ALA A N 1
ATOM 2179 C CA . ALA A 1 285 ? 15.906 -11.294 -18.511 1.00 95.69 285 ALA A CA 1
ATOM 2180 C C . ALA A 1 285 ? 15.988 -10.716 -19.931 1.00 95.69 285 ALA A C 1
ATOM 2182 O O . ALA A 1 285 ? 16.713 -11.249 -20.770 1.00 95.69 285 ALA A O 1
ATOM 2183 N N . ASP A 1 286 ? 15.266 -9.628 -20.184 1.00 93.12 286 ASP A N 1
ATOM 2184 C CA . ASP A 1 286 ? 15.235 -8.927 -21.458 1.00 93.12 286 ASP A CA 1
ATOM 2185 C C . ASP A 1 286 ? 15.497 -7.427 -21.249 1.00 93.12 286 ASP A C 1
ATOM 2187 O O . ASP A 1 286 ? 14.558 -6.640 -21.130 1.00 93.12 286 ASP A O 1
ATOM 2191 N N . PRO A 1 287 ? 16.772 -6.995 -21.236 1.00 88.50 287 PRO A N 1
ATOM 2192 C CA . PRO A 1 287 ? 17.114 -5.582 -21.099 1.00 88.50 287 PRO A CA 1
ATOM 2193 C C . PRO A 1 287 ? 16.515 -4.704 -22.203 1.00 88.50 287 PRO A C 1
ATOM 2195 O O . PRO A 1 287 ? 16.375 -3.501 -22.000 1.00 88.50 287 PRO A O 1
ATOM 2198 N N . SER A 1 288 ? 16.127 -5.271 -23.355 1.00 88.62 288 SER A N 1
ATOM 2199 C CA . SER A 1 288 ? 15.505 -4.495 -24.434 1.00 88.62 288 SER A CA 1
ATOM 2200 C C . SER A 1 288 ? 14.151 -3.910 -24.024 1.00 88.62 288 SER A C 1
ATOM 2202 O O . SER A 1 288 ? 13.805 -2.823 -24.485 1.00 88.62 288 SER A O 1
ATOM 2204 N N . SER A 1 289 ? 13.454 -4.523 -23.057 1.00 88.62 289 SER A N 1
ATOM 2205 C CA . SER A 1 289 ? 12.204 -3.986 -22.511 1.00 88.62 289 SER A CA 1
ATOM 2206 C C . SER A 1 289 ? 12.388 -2.666 -21.753 1.00 88.62 289 SER A C 1
ATOM 2208 O O . SER A 1 289 ? 11.409 -1.971 -21.493 1.00 88.62 289 SER A O 1
ATOM 2210 N N . ALA A 1 290 ? 13.621 -2.315 -21.365 1.00 82.94 290 ALA A N 1
ATOM 2211 C CA . ALA A 1 290 ? 13.943 -1.004 -20.802 1.00 82.94 290 ALA A CA 1
ATOM 2212 C C . ALA A 1 290 ? 14.040 0.088 -21.882 1.00 82.94 290 ALA A C 1
ATOM 2214 O O . ALA A 1 290 ? 13.873 1.265 -21.578 1.00 82.94 290 ALA A O 1
ATOM 2215 N N . HIS A 1 291 ? 14.314 -0.291 -23.129 1.00 81.25 291 HIS A N 1
ATOM 2216 C CA . HIS A 1 291 ? 14.463 0.629 -24.254 1.00 81.25 291 HIS A CA 1
ATOM 2217 C C . HIS A 1 291 ? 13.147 0.777 -25.017 1.00 81.25 291 HIS A C 1
ATOM 2219 O O . HIS A 1 291 ? 12.631 1.880 -25.157 1.00 81.25 291 HIS A O 1
ATOM 2225 N N . ASP A 1 292 ? 12.586 -0.355 -25.445 1.00 86.44 292 ASP A N 1
ATOM 2226 C CA . ASP A 1 292 ? 11.324 -0.447 -26.172 1.00 86.44 292 ASP A CA 1
ATOM 2227 C C . ASP A 1 292 ? 10.345 -1.304 -25.355 1.00 86.44 292 ASP A C 1
ATOM 2229 O O . ASP A 1 292 ? 10.211 -2.515 -25.577 1.00 86.44 292 ASP A O 1
ATOM 2233 N N . PRO A 1 293 ? 9.707 -0.723 -24.322 1.00 84.75 293 PRO A N 1
ATOM 2234 C CA . PRO A 1 293 ? 8.730 -1.440 -23.525 1.00 84.75 293 PRO A CA 1
ATOM 2235 C C . PRO A 1 293 ? 7.507 -1.737 -24.396 1.00 84.75 293 PRO A C 1
ATOM 2237 O O . PRO A 1 293 ? 6.611 -0.907 -24.559 1.00 84.75 293 PRO A O 1
ATOM 2240 N N . GLY A 1 294 ? 7.449 -2.956 -24.936 1.00 90.31 294 GLY A N 1
ATOM 2241 C CA . GLY A 1 294 ? 6.301 -3.423 -25.705 1.00 90.31 294 GLY A CA 1
ATOM 2242 C C . GLY A 1 294 ? 4.980 -3.245 -24.942 1.00 90.31 294 GLY A C 1
ATOM 2243 O O . GLY A 1 294 ? 4.937 -3.240 -23.708 1.00 90.31 294 GLY A O 1
ATOM 2244 N N . ALA A 1 295 ? 3.868 -3.144 -25.677 1.00 91.88 295 ALA A N 1
ATOM 2245 C CA . ALA A 1 295 ? 2.560 -2.781 -25.117 1.00 91.88 295 ALA A CA 1
ATOM 2246 C C . ALA A 1 295 ? 2.136 -3.633 -23.905 1.00 91.88 295 ALA A C 1
ATOM 2248 O O . ALA A 1 295 ? 1.559 -3.111 -22.955 1.00 91.88 295 ALA A O 1
ATOM 2249 N N . VAL A 1 296 ? 2.453 -4.933 -23.902 1.00 94.62 296 VAL A N 1
ATOM 2250 C CA . VAL A 1 296 ? 2.147 -5.836 -22.779 1.00 94.62 296 VAL A CA 1
ATOM 2251 C C . VAL A 1 296 ? 2.910 -5.437 -21.516 1.00 94.62 296 VAL A C 1
ATOM 2253 O O . VAL A 1 296 ? 2.304 -5.316 -20.454 1.00 94.62 296 VAL A O 1
ATOM 2256 N N . TYR A 1 297 ? 4.217 -5.190 -21.625 1.00 94.50 297 TYR A N 1
ATOM 2257 C CA . TYR A 1 297 ? 5.056 -4.791 -20.495 1.00 94.50 297 TYR A CA 1
ATOM 2258 C C . TYR A 1 297 ? 4.557 -3.474 -19.891 1.00 94.50 297 TYR A C 1
ATOM 2260 O O . TYR A 1 297 ? 4.402 -3.364 -18.672 1.00 94.50 297 TYR A O 1
ATOM 2268 N N . LEU A 1 298 ? 4.203 -2.508 -20.743 1.00 94.25 298 LEU A N 1
ATOM 2269 C CA . LEU A 1 298 ? 3.668 -1.223 -20.306 1.00 94.25 298 LEU A CA 1
ATOM 2270 C C . LEU A 1 298 ? 2.280 -1.341 -19.650 1.00 94.25 298 LEU A C 1
ATOM 2272 O O . LEU A 1 298 ? 2.041 -0.755 -18.593 1.00 94.25 298 LEU A O 1
ATOM 2276 N N . LEU A 1 299 ? 1.369 -2.126 -20.231 1.00 95.94 299 LEU A N 1
ATOM 2277 C CA . LEU A 1 299 ? 0.037 -2.356 -19.659 1.00 95.94 299 LEU A CA 1
ATOM 2278 C C . LEU A 1 299 ? 0.114 -3.019 -18.282 1.00 95.94 299 LEU A C 1
ATOM 2280 O O . LEU A 1 299 ? -0.633 -2.643 -17.380 1.00 95.94 299 LEU A O 1
ATOM 2284 N N . LEU A 1 300 ? 1.039 -3.963 -18.094 1.00 96.94 300 LEU A N 1
ATOM 2285 C CA . LEU A 1 300 ? 1.271 -4.598 -16.798 1.00 96.94 300 LEU A CA 1
ATOM 2286 C C . LEU A 1 300 ? 1.804 -3.605 -15.752 1.00 96.94 300 LEU A C 1
ATOM 2288 O O . LEU A 1 300 ? 1.379 -3.667 -14.600 1.00 96.94 300 LEU A O 1
ATOM 2292 N N . HIS A 1 301 ? 2.659 -2.652 -16.140 1.00 96.81 301 HIS A N 1
ATOM 2293 C CA . HIS A 1 301 ? 3.098 -1.563 -15.254 1.00 96.81 301 HIS A CA 1
ATOM 2294 C C . HIS A 1 301 ? 1.929 -0.674 -14.813 1.00 96.81 301 HIS A C 1
ATOM 2296 O O . HIS A 1 301 ? 1.789 -0.363 -13.629 1.00 96.81 301 HIS A O 1
ATOM 2302 N N . ILE A 1 302 ? 1.056 -0.298 -15.751 1.00 96.38 302 ILE A N 1
ATOM 2303 C CA . ILE A 1 302 ? -0.132 0.518 -15.461 1.00 96.38 302 ILE A CA 1
ATOM 2304 C C . ILE A 1 302 ? -1.110 -0.250 -14.562 1.00 96.38 302 ILE A C 1
ATOM 2306 O O . ILE A 1 302 ? -1.616 0.304 -13.584 1.00 96.38 302 ILE A O 1
ATOM 2310 N N . ALA A 1 303 ? -1.348 -1.532 -14.847 1.00 97.31 303 ALA A N 1
ATOM 2311 C CA . ALA A 1 303 ? -2.196 -2.389 -14.025 1.00 97.31 303 ALA A CA 1
ATOM 2312 C C . ALA A 1 303 ? -1.639 -2.534 -12.599 1.00 97.31 303 ALA A C 1
ATOM 2314 O O . ALA A 1 303 ? -2.389 -2.408 -11.631 1.00 97.31 303 ALA A O 1
ATOM 2315 N N . LEU A 1 304 ? -0.324 -2.726 -12.457 1.00 97.62 304 LEU A N 1
ATOM 2316 C CA . LEU A 1 304 ? 0.350 -2.779 -11.161 1.00 97.62 304 LEU A CA 1
ATOM 2317 C C . LEU A 1 304 ? 0.152 -1.485 -10.363 1.00 97.62 304 LEU A C 1
ATOM 2319 O O . LEU A 1 304 ? -0.202 -1.539 -9.184 1.00 97.62 304 LEU A O 1
ATOM 2323 N N . LEU A 1 305 ? 0.327 -0.329 -11.010 1.00 97.38 305 LEU A N 1
ATOM 2324 C CA . LEU A 1 305 ? 0.100 0.975 -10.389 1.00 97.38 305 LEU A CA 1
ATOM 2325 C C . LEU A 1 305 ? -1.356 1.151 -9.942 1.00 97.38 305 LEU A C 1
ATOM 2327 O O . LEU A 1 305 ? -1.599 1.643 -8.841 1.00 97.38 305 LEU A O 1
ATOM 2331 N N . ALA A 1 306 ? -2.323 0.711 -10.751 1.00 96.94 306 ALA A N 1
ATOM 2332 C CA . ALA A 1 306 ? -3.737 0.759 -10.388 1.00 96.94 306 ALA A CA 1
ATOM 2333 C C . ALA A 1 306 ? -4.037 -0.099 -9.147 1.00 96.94 306 ALA A C 1
ATOM 2335 O O . ALA A 1 306 ? -4.687 0.375 -8.214 1.00 96.94 306 ALA A O 1
ATOM 2336 N N . VAL A 1 307 ? -3.521 -1.332 -9.088 1.00 97.00 307 VAL A N 1
ATOM 2337 C CA . VAL A 1 307 ? -3.705 -2.219 -7.925 1.00 97.00 307 VAL A CA 1
ATOM 2338 C C . VAL A 1 307 ? -3.043 -1.637 -6.673 1.00 97.00 307 VAL A C 1
ATOM 2340 O O . VAL A 1 307 ? -3.656 -1.638 -5.603 1.00 97.00 307 VAL A O 1
ATOM 2343 N N . ALA A 1 308 ? -1.830 -1.091 -6.791 1.00 95.88 308 ALA A N 1
ATOM 2344 C CA . ALA A 1 308 ? -1.155 -0.418 -5.681 1.00 95.88 308 ALA A CA 1
ATOM 2345 C C . ALA A 1 308 ? -1.938 0.817 -5.201 1.00 95.88 308 ALA A C 1
ATOM 2347 O O . ALA A 1 308 ? -2.117 1.008 -3.998 1.00 95.88 308 ALA A O 1
ATOM 2348 N N . GLY A 1 309 ? -2.492 1.607 -6.125 1.00 94.94 309 GLY A N 1
ATOM 2349 C CA . GLY A 1 309 ? -3.367 2.737 -5.810 1.00 94.94 309 GLY A CA 1
ATOM 2350 C C . GLY A 1 309 ? -4.634 2.316 -5.059 1.00 94.94 309 GLY A C 1
ATOM 2351 O O . GLY A 1 309 ? -4.992 2.939 -4.059 1.00 94.94 309 GLY A O 1
ATOM 2352 N N . ILE A 1 310 ? -5.277 1.218 -5.474 1.00 94.31 310 ILE A N 1
ATOM 2353 C CA . ILE A 1 310 ? -6.436 0.642 -4.770 1.00 94.31 310 ILE A CA 1
ATOM 2354 C C . ILE A 1 310 ? -6.037 0.187 -3.360 1.00 94.31 310 ILE A C 1
ATOM 2356 O O . ILE A 1 310 ? -6.738 0.502 -2.396 1.00 94.31 310 ILE A O 1
ATOM 2360 N N . ALA A 1 311 ? -4.898 -0.497 -3.210 1.00 92.62 311 ALA A N 1
ATOM 2361 C CA . ALA A 1 311 ? -4.380 -0.900 -1.901 1.00 92.62 311 ALA A CA 1
ATOM 2362 C C . ALA A 1 311 ? -4.127 0.312 -0.990 1.00 92.62 311 ALA A C 1
ATOM 2364 O O . ALA A 1 311 ? -4.506 0.290 0.184 1.00 92.62 311 ALA A O 1
ATOM 2365 N N . GLY A 1 312 ? -3.540 1.381 -1.537 1.00 91.12 312 GLY A N 1
ATOM 2366 C CA . GLY A 1 312 ? -3.302 2.647 -0.846 1.00 91.12 312 GLY A CA 1
ATOM 2367 C C . GLY A 1 312 ? -4.596 3.349 -0.435 1.00 91.12 312 GLY A C 1
ATOM 2368 O O . GLY A 1 312 ? -4.705 3.808 0.699 1.00 91.12 312 GLY A O 1
ATOM 2369 N N . TRP A 1 313 ? -5.613 3.361 -1.296 1.00 90.31 313 TRP A N 1
ATOM 2370 C CA . TRP A 1 313 ? -6.929 3.931 -0.991 1.00 90.31 313 TRP A CA 1
ATOM 2371 C C . TRP A 1 313 ? -7.680 3.145 0.096 1.00 90.31 313 TRP A C 1
ATOM 2373 O O . TRP A 1 313 ? -8.193 3.735 1.051 1.00 90.31 313 TRP A O 1
ATOM 2383 N N . LEU A 1 314 ? -7.676 1.807 0.023 1.00 88.62 314 LEU A N 1
ATOM 2384 C CA . LEU A 1 314 ? -8.154 0.931 1.106 1.00 88.62 314 LEU A CA 1
ATOM 2385 C C . LEU A 1 314 ? -7.317 1.111 2.390 1.00 88.62 314 LEU A C 1
ATOM 2387 O O . LEU A 1 314 ? -7.799 0.919 3.507 1.00 88.62 314 LEU A O 1
ATOM 2391 N N . GLY A 1 315 ? -6.040 1.467 2.234 1.00 84.25 315 GLY A N 1
ATOM 2392 C CA . GLY A 1 315 ? -5.134 2.006 3.249 1.00 84.25 315 GLY A CA 1
ATOM 2393 C C . GLY A 1 315 ? -5.709 3.221 3.954 1.00 84.25 315 GLY A C 1
ATOM 2394 O O . GLY A 1 315 ? -6.018 3.154 5.143 1.00 84.25 315 GLY A O 1
ATOM 2395 N N . GLY A 1 316 ? -5.882 4.296 3.191 1.00 80.94 316 GLY A N 1
ATOM 2396 C CA . GLY A 1 316 ? -6.359 5.591 3.657 1.00 80.94 316 GLY A CA 1
ATOM 2397 C C . GLY A 1 316 ? -7.720 5.513 4.335 1.00 80.94 316 GLY A C 1
ATOM 2398 O O . GLY A 1 316 ? -7.893 6.154 5.362 1.00 80.94 316 GLY A O 1
ATOM 2399 N N . LYS A 1 317 ? -8.639 4.662 3.861 1.00 77.06 317 LYS A N 1
ATOM 2400 C CA . LYS A 1 317 ? -9.937 4.442 4.526 1.00 77.06 317 LYS A CA 1
ATOM 2401 C C . LYS A 1 317 ? -9.833 3.934 5.968 1.00 77.06 317 LYS A C 1
ATOM 2403 O O . LYS A 1 317 ? -10.699 4.256 6.770 1.00 77.06 317 LYS A O 1
ATOM 2408 N N . LEU A 1 318 ? -8.789 3.171 6.315 1.00 70.19 318 LEU A N 1
ATOM 2409 C CA . LEU A 1 318 ? -8.563 2.748 7.707 1.00 70.19 318 LEU A CA 1
ATOM 2410 C C . LEU A 1 318 ? -8.080 3.893 8.608 1.00 70.19 318 LEU A C 1
ATOM 2412 O O . LEU A 1 318 ? -8.170 3.785 9.829 1.00 70.19 318 LEU A O 1
ATOM 2416 N N . VAL A 1 319 ? -7.494 4.936 8.018 1.00 66.19 319 VAL A N 1
ATOM 2417 C CA . VAL A 1 319 ? -6.806 6.015 8.741 1.00 66.19 319 VAL A CA 1
ATOM 2418 C C . VAL A 1 319 ? -7.667 7.277 8.792 1.00 66.19 319 VAL A C 1
ATOM 2420 O O . VAL A 1 319 ? -7.767 7.911 9.838 1.00 66.19 319 VAL A O 1
ATOM 2423 N N . PHE A 1 320 ? -8.325 7.621 7.687 1.00 57.41 320 PHE A N 1
ATOM 2424 C CA . PHE A 1 320 ? -9.102 8.839 7.515 1.00 57.41 320 PHE A CA 1
ATOM 2425 C C . PHE A 1 320 ? -10.567 8.479 7.268 1.00 57.41 320 PHE A C 1
ATOM 2427 O O . PHE A 1 320 ? -10.913 7.837 6.274 1.00 57.41 320 PHE A O 1
ATOM 2434 N N . ARG A 1 321 ? -11.439 8.889 8.193 1.00 54.59 321 ARG A N 1
ATOM 2435 C CA . ARG A 1 321 ? -12.891 8.754 8.033 1.00 54.59 321 ARG A CA 1
ATOM 2436 C C . ARG A 1 321 ? -13.378 9.659 6.891 1.00 54.59 321 ARG A C 1
ATOM 2438 O O . ARG A 1 321 ? -12.908 10.794 6.797 1.00 54.59 321 ARG A O 1
ATOM 2445 N N . PRO A 1 322 ? -14.378 9.244 6.094 1.00 41.25 322 PRO A N 1
ATOM 2446 C CA . PRO A 1 322 ? -15.303 10.200 5.504 1.00 41.25 322 PRO A CA 1
ATOM 2447 C C . PRO A 1 322 ? -16.059 10.842 6.670 1.00 41.25 322 PRO A C 1
ATOM 2449 O O . PRO A 1 322 ? -16.786 10.156 7.386 1.00 41.25 322 PRO A O 1
ATOM 2452 N N . GLY A 1 323 ? -15.813 12.125 6.923 1.00 35.22 323 GLY A N 1
ATOM 2453 C CA . GLY A 1 323 ? -16.645 12.894 7.837 1.00 35.22 323 GLY A CA 1
ATOM 2454 C C . GLY A 1 323 ? -18.053 12.984 7.259 1.00 35.22 323 GLY A C 1
ATOM 2455 O O . GLY A 1 323 ? -18.253 13.656 6.248 1.00 35.22 323 GLY A O 1
ATOM 2456 N N . HIS A 1 324 ? -18.987 12.289 7.892 1.00 33.81 324 HIS A N 1
ATOM 2457 C CA . HIS A 1 324 ? -20.410 12.585 7.855 1.00 33.81 324 HIS A CA 1
ATOM 2458 C C . HIS A 1 324 ? -20.868 12.727 9.298 1.00 33.81 324 HIS A C 1
ATOM 2460 O O . HIS A 1 324 ? -20.449 11.871 10.114 1.00 33.81 324 HIS A O 1
#

Sequence (324 aa):
MAKWRCTICGYVHEGEEAPAQCPVCGADRRKFERLDGIDRSGKDSSSTPENGAPKTQPERWQCAVCGYIHTGAEPPDPCPVCGAESRQFTGLEGSPVSLPSTPPTSGGTAADDQRWRCTICGYIHVGPEPPEICPVCGADRSKFELLEDAAETTATEDEIPAPSVDDSAIEKPTARTYLDRYRPWIDLAIEYHAHPIAVHIPNGVLPITVAMVLLAALFDWPAIGQAGVYNMGFTFLSMPVVLFTGYLHWQYKFGGNMTDLFKWKIICGVIVTVLSGLLFLWGLADPSSAHDPGAVYLLLHIALLAVAGIAGWLGGKLVFRPGH

Foldseek 3Di:
DKWKAQQPPGDIDDDPAADQADPPPRHGSVRIDIDDDDDDDDDDDDDDDDDDDDDDQFQWKAQQQQRDIDGHSAADQQDPPQNRGSVRIDGDHDDPPDDDPDDDDDDDDPQQQKWKAQQQFGDIDGGNADDQADLQPRDGSVRIDIDDPDPDDPDDDDDDDPPPDDPPDPDDPDPVVVCVVCVVVLVVLQNVVVLVVLLVLLLVLLVQLLVLLVCLQVPLDLVSLVVSLVSLVSNLVSLVSNVVSVVSNCCVRRVVDDHPLNVLLVVLSVLLNVLSVVLSVVCVVDVVCSRNVPPVSSVSSVVSNVSSVVSVVSVVSNRDGPDD

Nearest PDB structures (foldseek):
  8tn1-assembly1_B  TM=5.529E-01  e=3.894E-01  synthetic construct
  8tn6-assembly1_C  TM=4.426E-01  e=1.587E-01  synthetic construct
  6s37-assembly1_A  TM=4.972E-01  e=4.105E-01  Pseudomonas putida KT2440
  6s18-assembly1_B  TM=4.092E-01  e=1.537E+00  Pseudomonas putida KT2440
  6s1a-assembly1_B  TM=4.399E-01  e=2.002E+00  Pseudomonas putida KT2440

pLDDT: mean 75.73, std 21.3, range [27.09, 98.25]

Secondary structure (DSSP, 8-state):
--EEEETTT--EEESSS--SB-TTT--BGGGEEEEPPPPP---------------PPPSEEEETTT-PEEESSS--SS-TTT---GGGEEEE---------SPPPS---TTTT-EEEETTT-PEEESSS--SB-TTT--BGGGEEEE-------------------S-------THHHHTTTHHHHHHHHHTTHHHHHHHHHHHHHHHHHHHHHHHHHHT-HHHHHHHHHHHHHHHHHHHHHHHHHHHHHHHHHTT---HHHHHHHHHHHHHHHHHHHHHHHHHH-GGGGTS--HHHHHHHHHHHHHHHHHHHHHHHHHS----

Mean predicted aligned error: 19.3 Å